Protein AF-A0AA40KW54-F1 (afdb_monomer_lite)

Structure (mmCIF, N/CA/C/O backbone):
data_AF-A0AA40KW54-F1
#
_entry.id   AF-A0AA40KW54-F1
#
loop_
_atom_site.group_PDB
_atom_site.id
_atom_site.type_symbol
_atom_site.label_atom_id
_atom_site.label_alt_id
_atom_site.label_comp_id
_atom_site.label_asym_id
_atom_site.label_entity_id
_atom_site.label_seq_id
_atom_site.pdbx_PDB_ins_code
_atom_site.Cartn_x
_atom_site.Cartn_y
_atom_site.Cartn_z
_atom_site.occupancy
_atom_site.B_iso_or_equiv
_atom_site.auth_seq_id
_atom_site.auth_comp_id
_atom_site.auth_asym_id
_atom_site.auth_atom_id
_atom_site.pdbx_PDB_model_num
ATOM 1 N N . MET A 1 1 ? 32.724 -36.827 -9.701 1.00 40.84 1 MET A N 1
ATOM 2 C CA . MET A 1 1 ? 31.803 -36.343 -8.645 1.00 40.84 1 MET A CA 1
ATOM 3 C C . MET A 1 1 ? 31.875 -34.829 -8.394 1.00 40.84 1 MET A C 1
ATOM 5 O O . MET A 1 1 ? 31.150 -34.336 -7.547 1.00 40.84 1 MET A O 1
ATOM 9 N N . SER A 1 2 ? 32.703 -34.074 -9.127 1.00 40.03 2 SER A N 1
ATOM 10 C CA . SER A 1 2 ? 32.690 -32.597 -9.159 1.00 40.03 2 SER A CA 1
ATOM 11 C C . SER A 1 2 ? 32.264 -32.029 -10.522 1.00 40.03 2 SER A C 1
ATOM 13 O O . SER A 1 2 ? 32.001 -30.840 -10.626 1.00 40.03 2 SER A O 1
ATOM 15 N N . SER A 1 3 ? 32.152 -32.872 -11.555 1.00 38.59 3 SER A N 1
ATOM 16 C CA . SER A 1 3 ? 31.699 -32.498 -12.902 1.00 38.59 3 SER A CA 1
ATOM 17 C C . SER A 1 3 ? 30.178 -32.617 -13.092 1.00 38.59 3 SER A C 1
ATOM 19 O O . SER A 1 3 ? 29.585 -31.756 -13.724 1.00 38.59 3 SER A O 1
ATOM 21 N N . GLU A 1 4 ? 29.516 -33.603 -12.477 1.00 38.12 4 GLU A N 1
ATOM 22 C CA . GLU A 1 4 ? 28.050 -33.791 -12.585 1.00 38.12 4 GLU A CA 1
ATOM 23 C C . GLU A 1 4 ? 27.232 -32.804 -11.729 1.00 38.12 4 GLU A C 1
ATOM 25 O O . GLU A 1 4 ? 26.048 -32.586 -11.981 1.00 38.12 4 GLU A O 1
ATOM 30 N N . LEU A 1 5 ? 27.853 -32.162 -10.729 1.00 38.31 5 LEU A N 1
ATOM 31 C CA . LEU A 1 5 ? 27.197 -31.108 -9.943 1.00 38.31 5 LEU A CA 1
ATOM 32 C C . LEU A 1 5 ? 27.115 -29.774 -10.714 1.00 38.31 5 LEU A C 1
ATOM 34 O O . LEU A 1 5 ? 26.270 -28.942 -10.395 1.00 38.31 5 LEU A O 1
ATOM 38 N N . SER A 1 6 ? 27.967 -29.581 -11.732 1.00 37.41 6 SER A N 1
ATOM 39 C CA . SER A 1 6 ? 27.985 -28.369 -12.563 1.00 37.41 6 SER A CA 1
ATOM 40 C C . SER A 1 6 ? 26.971 -28.416 -13.712 1.00 37.41 6 SER A C 1
ATOM 42 O O . SER A 1 6 ? 26.498 -27.365 -14.131 1.00 37.41 6 SER A O 1
ATOM 44 N N . GLU A 1 7 ? 26.597 -29.601 -14.209 1.00 37.06 7 GLU A N 1
ATOM 45 C CA . GLU A 1 7 ? 25.602 -29.730 -15.291 1.00 37.06 7 GLU A CA 1
ATOM 46 C C . GLU A 1 7 ? 24.161 -29.580 -14.788 1.00 37.06 7 GLU A C 1
ATOM 48 O O . GLU A 1 7 ? 23.333 -28.964 -15.457 1.00 37.06 7 GLU A O 1
ATOM 53 N N . ASN A 1 8 ? 23.854 -30.045 -13.574 1.00 34.00 8 ASN A N 1
ATOM 54 C CA . ASN A 1 8 ? 22.513 -29.871 -13.002 1.00 34.00 8 ASN A CA 1
ATOM 55 C C . ASN A 1 8 ? 22.221 -28.423 -12.567 1.00 34.00 8 ASN A C 1
ATOM 57 O O . ASN A 1 8 ? 21.057 -28.034 -12.526 1.00 34.00 8 ASN A O 1
ATOM 61 N N . PHE A 1 9 ? 23.254 -27.609 -12.317 1.00 37.31 9 PHE A N 1
ATOM 62 C CA . PHE A 1 9 ? 23.105 -26.164 -12.092 1.00 37.31 9 PHE A CA 1
ATOM 63 C C . PHE A 1 9 ? 22.903 -25.366 -13.394 1.00 37.31 9 PHE A C 1
ATOM 65 O O . PHE A 1 9 ? 22.398 -24.251 -13.343 1.00 37.31 9 PHE A O 1
ATOM 72 N N . LEU A 1 10 ? 23.240 -25.936 -14.559 1.00 40.72 10 LEU A N 1
ATOM 73 C CA . LEU A 1 10 ? 23.030 -25.320 -15.880 1.00 40.72 10 LEU A CA 1
ATOM 74 C C . LEU A 1 10 ? 21.680 -25.673 -16.517 1.00 40.72 10 LEU A C 1
ATOM 76 O O . LEU A 1 10 ? 21.300 -25.074 -17.520 1.00 40.72 10 LEU A O 1
ATOM 80 N N . LYS A 1 11 ? 20.919 -26.611 -15.937 1.00 36.53 11 LYS A N 1
ATOM 81 C CA . LYS A 1 11 ? 19.561 -26.936 -16.408 1.00 36.53 11 LYS A CA 1
ATOM 82 C C . LYS A 1 11 ? 18.554 -25.808 -16.135 1.00 36.53 11 LYS A C 1
ATOM 84 O O . LYS A 1 11 ? 17.508 -25.746 -16.774 1.00 36.53 11 LYS A O 1
ATOM 89 N N . HIS A 1 12 ? 18.921 -24.895 -15.240 1.00 38.44 12 HIS A N 1
ATOM 90 C CA . HIS A 1 12 ? 18.329 -23.575 -15.075 1.00 38.44 12 HIS A CA 1
ATOM 91 C C . HIS A 1 12 ? 19.421 -22.530 -15.336 1.00 38.44 12 HIS A C 1
ATOM 93 O O . HIS A 1 12 ? 19.896 -21.865 -14.418 1.00 38.44 12 HIS A O 1
ATOM 99 N N . GLY A 1 13 ? 19.890 -22.451 -16.587 1.00 38.22 13 GLY A N 1
ATOM 100 C CA . GLY A 1 13 ? 20.732 -21.343 -17.043 1.00 38.22 13 GLY A CA 1
ATOM 101 C C . GLY A 1 13 ? 20.051 -19.984 -16.809 1.00 38.22 13 GLY A C 1
ATOM 102 O O . GLY A 1 13 ? 18.860 -19.951 -16.480 1.00 38.22 13 GLY A O 1
ATOM 103 N N . PRO A 1 14 ? 20.776 -18.857 -16.959 1.00 49.78 14 PRO A N 1
ATOM 104 C CA . PRO A 1 14 ? 20.139 -17.544 -16.932 1.00 49.78 14 PRO A CA 1
ATOM 105 C C . PRO A 1 14 ? 18.971 -17.569 -17.921 1.00 49.78 14 PRO A C 1
ATOM 107 O O . PRO A 1 14 ? 19.128 -18.089 -19.028 1.00 49.78 14 PRO A O 1
ATOM 110 N N . LEU A 1 15 ? 17.802 -17.096 -17.483 1.00 52.66 15 LEU A N 1
ATOM 111 C CA . LEU A 1 15 ? 16.614 -16.970 -18.328 1.00 52.66 15 LEU A CA 1
ATOM 112 C C . LEU A 1 15 ? 17.057 -16.394 -19.686 1.00 52.66 15 LEU A C 1
ATOM 114 O O . LEU A 1 15 ? 17.784 -15.395 -19.675 1.00 52.66 15 LEU A O 1
ATOM 118 N N . PRO A 1 16 ? 16.744 -17.046 -20.823 1.00 57.47 16 PRO A N 1
ATOM 119 C CA . PRO A 1 16 ? 17.107 -16.504 -22.124 1.00 57.47 16 PRO A CA 1
ATOM 120 C C . PRO A 1 16 ? 16.479 -15.115 -22.225 1.00 57.47 16 PRO A C 1
ATOM 122 O O . PRO A 1 16 ? 15.262 -15.001 -22.166 1.00 57.47 16 PRO A O 1
ATOM 125 N N . ILE A 1 17 ? 17.318 -14.081 -22.286 1.00 60.84 17 ILE A N 1
ATOM 126 C CA . ILE A 1 17 ? 16.867 -12.704 -22.469 1.00 60.84 17 ILE A CA 1
ATOM 127 C C . ILE A 1 17 ? 16.459 -12.600 -23.934 1.00 60.84 17 ILE A C 1
ATOM 129 O O . ILE A 1 17 ? 17.328 -12.669 -24.812 1.00 60.84 17 ILE A O 1
ATOM 133 N N . TYR A 1 18 ? 15.159 -12.505 -24.193 1.00 71.75 18 TYR A N 1
ATOM 134 C CA . TYR A 1 18 ? 14.644 -12.309 -25.541 1.00 71.75 18 TYR A CA 1
ATOM 135 C C . TYR A 1 18 ? 14.846 -10.853 -25.963 1.00 71.75 18 TYR A C 1
ATOM 137 O O . TYR A 1 18 ? 14.931 -9.958 -25.126 1.00 71.75 18 TYR A O 1
ATOM 145 N N . GLU A 1 19 ? 14.965 -10.613 -27.270 1.00 73.62 19 GLU A N 1
ATOM 146 C CA . GLU A 1 19 ? 15.125 -9.251 -27.806 1.00 73.62 19 GLU A CA 1
ATOM 147 C C . GLU A 1 19 ? 13.901 -8.368 -27.533 1.00 73.62 19 GLU A C 1
ATOM 149 O O . GLU A 1 19 ? 14.039 -7.148 -27.519 1.00 73.62 19 GLU A O 1
ATOM 154 N N . ASP A 1 20 ? 12.751 -8.985 -27.259 1.00 74.88 20 ASP A N 1
ATOM 155 C CA . ASP A 1 20 ? 11.500 -8.309 -26.922 1.00 74.88 20 ASP A CA 1
ATOM 156 C C . ASP A 1 20 ? 11.401 -7.968 -25.418 1.00 74.88 20 ASP A C 1
ATOM 158 O O . ASP A 1 20 ? 10.642 -7.079 -25.043 1.00 74.88 20 ASP A O 1
ATOM 162 N N . ASP A 1 21 ? 12.210 -8.601 -24.554 1.00 81.00 21 ASP A N 1
ATOM 163 C CA . ASP A 1 21 ? 12.159 -8.381 -23.104 1.00 81.00 21 ASP A CA 1
ATOM 164 C C . ASP A 1 21 ? 12.776 -7.027 -22.744 1.00 81.00 21 ASP A C 1
ATOM 166 O O . ASP A 1 21 ? 13.940 -6.775 -23.068 1.00 81.00 21 ASP A O 1
ATOM 170 N N . CYS A 1 22 ? 12.114 -6.223 -21.899 1.00 84.56 22 CYS A N 1
ATOM 171 C CA . CYS A 1 22 ? 12.658 -4.934 -21.429 1.00 84.56 22 CYS A CA 1
ATOM 172 C C . CYS A 1 22 ? 14.078 -5.037 -20.809 1.00 84.56 22 CYS A C 1
ATOM 174 O O . CYS A 1 22 ? 14.869 -4.088 -20.813 1.00 84.56 22 CYS A O 1
ATOM 176 N N . SER A 1 23 ? 14.448 -6.214 -20.293 1.00 84.12 23 SER A N 1
ATOM 177 C CA . SER A 1 23 ? 15.783 -6.481 -19.743 1.00 84.12 23 SER A CA 1
ATOM 178 C C . SER A 1 23 ? 16.914 -6.484 -20.790 1.00 84.12 23 SER A C 1
ATOM 180 O O . SER A 1 23 ? 18.076 -6.266 -20.423 1.00 84.12 23 SER A O 1
ATOM 182 N N . TYR A 1 24 ? 16.596 -6.627 -22.083 1.00 86.00 24 TYR A N 1
ATOM 183 C CA . TYR A 1 24 ? 17.548 -6.567 -23.198 1.00 86.00 24 TYR A CA 1
ATOM 184 C C . TYR A 1 24 ? 18.155 -5.169 -23.406 1.00 86.00 24 TYR A C 1
ATOM 186 O O . TYR A 1 24 ? 19.214 -5.046 -24.025 1.00 86.00 24 TYR A O 1
ATOM 194 N N . VAL A 1 25 ? 17.588 -4.117 -22.798 1.00 86.44 25 VAL A N 1
ATOM 195 C CA . VAL A 1 25 ? 18.108 -2.734 -22.844 1.00 86.44 25 VAL A CA 1
ATOM 196 C C . VAL A 1 25 ? 19.611 -2.631 -22.546 1.00 86.44 25 VAL A C 1
ATOM 198 O O . VAL A 1 25 ? 20.316 -1.769 -23.074 1.00 86.44 25 VAL A O 1
ATOM 201 N N . TRP A 1 26 ? 20.144 -3.525 -21.711 1.00 86.00 26 TRP A N 1
ATOM 202 C CA . TRP A 1 26 ? 21.556 -3.525 -21.338 1.00 86.00 26 TRP A CA 1
ATOM 203 C C . TRP A 1 26 ? 22.493 -3.966 -22.468 1.00 86.00 26 TRP A C 1
ATOM 205 O O . TRP A 1 26 ? 23.648 -3.530 -22.477 1.00 86.00 26 TRP A O 1
ATOM 215 N N . ASN A 1 27 ? 21.993 -4.741 -23.434 1.00 87.25 27 ASN A N 1
ATOM 216 C CA . ASN A 1 27 ? 22.725 -5.184 -24.624 1.00 87.25 27 ASN A CA 1
ATOM 217 C C . ASN A 1 27 ? 22.758 -4.116 -25.732 1.00 87.25 27 ASN A C 1
ATOM 219 O O . ASN A 1 27 ? 23.620 -4.164 -26.608 1.00 87.25 27 ASN A O 1
ATOM 223 N N . ILE A 1 28 ? 21.866 -3.123 -25.667 1.00 87.56 28 ILE A N 1
ATOM 224 C CA . ILE A 1 28 ? 21.801 -1.997 -26.604 1.00 87.56 28 ILE A CA 1
ATOM 225 C C . ILE A 1 28 ? 22.889 -0.954 -26.265 1.00 87.56 28 ILE A C 1
ATOM 227 O O . ILE A 1 28 ? 23.148 -0.687 -25.079 1.00 87.56 28 ILE A O 1
ATOM 231 N N . PRO A 1 29 ? 23.542 -0.333 -27.271 1.00 88.69 29 PRO A N 1
ATOM 232 C CA . PRO A 1 29 ? 24.487 0.766 -27.060 1.00 88.69 29 PRO A CA 1
ATOM 233 C C . PRO A 1 29 ? 23.857 1.935 -26.289 1.00 88.69 29 PRO A C 1
ATOM 235 O O . PRO A 1 29 ? 22.697 2.281 -26.480 1.00 88.69 29 PRO A O 1
ATOM 238 N N . THR A 1 30 ? 24.646 2.588 -25.429 1.00 85.44 30 THR A N 1
ATOM 239 C CA . THR A 1 30 ? 24.164 3.568 -24.431 1.00 85.44 30 THR A CA 1
ATOM 240 C C . THR A 1 30 ? 23.312 4.707 -24.991 1.00 85.44 30 THR A C 1
ATOM 242 O O . THR A 1 30 ? 22.423 5.182 -24.287 1.00 85.44 30 THR A O 1
ATOM 245 N N . LYS A 1 31 ? 23.576 5.132 -26.231 1.00 85.62 31 LYS A N 1
ATOM 246 C CA . LYS A 1 31 ? 22.883 6.238 -26.908 1.00 85.62 31 LYS A CA 1
ATOM 247 C C . LYS A 1 31 ? 21.466 5.877 -27.349 1.00 85.62 31 LYS A C 1
ATOM 249 O O . LYS A 1 31 ? 20.583 6.724 -27.283 1.00 85.62 31 LYS A O 1
ATOM 254 N N . ASP A 1 32 ? 21.250 4.617 -27.712 1.00 90.00 32 ASP A N 1
ATOM 255 C CA . ASP A 1 32 ? 20.004 4.164 -28.337 1.00 90.00 32 ASP A CA 1
ATOM 256 C C . ASP A 1 32 ? 19.046 3.547 -27.302 1.00 90.00 32 ASP A C 1
ATOM 258 O O . ASP A 1 32 ? 17.889 3.259 -27.593 1.00 90.00 32 ASP A O 1
ATOM 262 N N . ARG A 1 33 ? 19.492 3.397 -26.044 1.00 89.62 33 ARG A N 1
ATOM 263 C CA . ARG A 1 33 ? 18.700 2.798 -24.955 1.00 89.62 33 ARG A CA 1
ATOM 264 C C . ARG A 1 33 ? 17.391 3.528 -24.668 1.00 89.62 33 ARG A C 1
ATOM 266 O O . ARG A 1 33 ? 16.401 2.872 -24.382 1.00 89.62 33 ARG A O 1
ATOM 273 N N . CYS A 1 34 ? 17.368 4.860 -24.719 1.00 90.38 34 CYS A N 1
ATOM 274 C CA . CYS A 1 34 ? 16.132 5.609 -24.464 1.00 90.38 34 CYS A CA 1
ATOM 275 C C . CYS A 1 34 ? 15.096 5.401 -25.580 1.00 90.38 34 CYS A C 1
ATOM 277 O O . CYS A 1 34 ? 13.915 5.213 -25.300 1.00 90.38 34 CYS A O 1
ATOM 279 N N . GLU A 1 35 ? 15.537 5.412 -26.840 1.00 91.06 35 GLU A N 1
ATOM 280 C CA . GLU A 1 35 ? 14.660 5.156 -27.987 1.00 91.06 35 GLU A CA 1
ATOM 281 C C . GLU A 1 35 ? 14.139 3.716 -27.968 1.00 91.06 35 GLU A C 1
ATOM 283 O O . GLU A 1 35 ? 12.954 3.477 -28.198 1.00 91.06 35 GLU A O 1
ATOM 288 N N . TRP A 1 36 ? 14.997 2.770 -27.587 1.00 90.12 36 TRP A N 1
ATOM 289 C CA . TRP A 1 36 ? 14.625 1.371 -27.418 1.00 90.12 36 TRP A CA 1
ATOM 290 C C . TRP A 1 36 ? 13.579 1.166 -26.306 1.00 90.12 36 TRP A C 1
ATOM 292 O O . TRP A 1 36 ? 12.552 0.537 -26.541 1.00 90.12 36 TRP A O 1
ATOM 302 N N . VAL A 1 37 ? 13.764 1.774 -25.124 1.00 89.75 37 VAL A N 1
ATOM 303 C CA . VAL A 1 37 ? 12.794 1.686 -24.008 1.00 89.75 37 VAL A CA 1
ATOM 304 C C . VAL A 1 37 ? 11.423 2.247 -24.391 1.00 89.75 37 VAL A C 1
ATOM 306 O O . VAL A 1 37 ? 10.414 1.724 -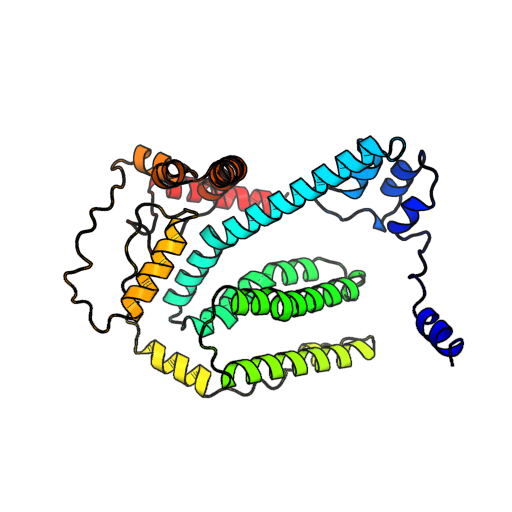23.943 1.00 89.75 37 VAL A O 1
ATOM 309 N N . ARG A 1 38 ? 11.369 3.290 -25.227 1.00 88.62 38 ARG A N 1
ATOM 310 C CA . ARG A 1 38 ? 10.101 3.873 -25.700 1.00 88.62 38 ARG A CA 1
ATOM 311 C C . ARG A 1 38 ? 9.422 3.093 -26.818 1.00 88.62 38 ARG A C 1
ATOM 313 O O . ARG A 1 38 ? 8.237 3.296 -27.054 1.00 88.62 38 ARG A O 1
ATOM 320 N N . SER A 1 39 ? 10.181 2.301 -27.567 1.00 88.38 39 SER A N 1
ATOM 321 C CA . SER A 1 39 ? 9.659 1.530 -28.700 1.00 88.38 39 SER A CA 1
ATOM 322 C C . SER A 1 39 ? 9.265 0.106 -28.318 1.00 88.38 39 SER A C 1
ATOM 324 O O . SER A 1 39 ? 8.507 -0.517 -29.055 1.00 88.38 39 SER A O 1
ATOM 326 N N . THR A 1 40 ? 9.746 -0.389 -27.177 1.00 87.75 40 THR A N 1
ATOM 327 C CA . THR A 1 40 ? 9.475 -1.743 -26.687 1.00 87.75 40 THR A CA 1
ATOM 328 C C . THR A 1 40 ? 8.248 -1.741 -25.778 1.00 87.75 40 THR A C 1
ATOM 330 O O . THR A 1 40 ? 8.255 -1.079 -24.741 1.00 87.75 40 THR A O 1
ATOM 333 N N . GLU A 1 41 ? 7.212 -2.495 -26.152 1.00 82.56 41 GLU A N 1
ATOM 334 C CA . GLU A 1 41 ? 5.939 -2.583 -25.416 1.00 82.56 41 GLU A CA 1
ATOM 335 C C . GLU A 1 41 ? 6.129 -3.128 -23.991 1.00 82.56 41 GLU A C 1
ATOM 337 O O . GLU A 1 41 ? 5.610 -2.550 -23.045 1.00 82.56 41 GLU A O 1
ATOM 342 N N . ASP A 1 42 ? 6.995 -4.128 -23.812 1.00 80.44 42 ASP A N 1
ATOM 343 C CA . ASP A 1 42 ? 7.344 -4.723 -22.510 1.00 80.44 42 ASP A CA 1
ATOM 344 C C . ASP A 1 42 ? 7.936 -3.731 -21.488 1.00 80.44 42 ASP A C 1
ATOM 346 O O . ASP A 1 42 ? 7.969 -3.999 -20.285 1.00 80.44 42 ASP A O 1
ATOM 350 N N . CYS A 1 43 ? 8.470 -2.593 -21.945 1.00 82.44 43 CYS A N 1
ATOM 351 C CA . CYS A 1 43 ? 8.986 -1.550 -21.059 1.00 82.44 43 CYS A CA 1
ATOM 352 C C . CYS A 1 43 ? 7.911 -0.556 -20.597 1.00 82.44 43 CYS A C 1
ATOM 354 O O . CYS A 1 43 ? 8.176 0.219 -19.661 1.00 82.44 43 CYS A O 1
ATOM 356 N N . ASP A 1 44 ? 6.738 -0.561 -21.235 1.00 81.94 44 ASP A N 1
ATOM 357 C CA . ASP A 1 44 ? 5.583 0.211 -20.808 1.00 81.94 44 ASP A CA 1
ATOM 358 C C . ASP A 1 44 ? 4.826 -0.565 -19.727 1.00 81.94 44 ASP A C 1
ATOM 360 O O . ASP A 1 44 ? 4.403 -1.700 -19.900 1.00 81.94 44 ASP A O 1
ATOM 364 N N . THR A 1 45 ? 4.675 0.062 -18.566 1.00 73.38 45 THR A N 1
ATOM 365 C CA . THR A 1 45 ? 4.013 -0.556 -17.407 1.00 73.38 45 THR A CA 1
ATOM 366 C C . THR A 1 45 ? 2.589 -0.041 -17.217 1.00 73.38 45 THR A C 1
ATOM 368 O O . THR A 1 45 ? 1.965 -0.360 -16.207 1.00 73.38 45 THR A O 1
ATOM 371 N N . GLY A 1 46 ? 2.093 0.830 -18.113 1.00 71.88 46 GLY A N 1
ATOM 372 C CA . GLY A 1 46 ? 0.776 1.468 -17.987 1.00 71.88 46 GLY A CA 1
ATOM 373 C C . GLY A 1 46 ? 0.603 2.274 -16.691 1.00 71.88 46 GLY A C 1
ATOM 374 O O . GLY A 1 46 ? -0.512 2.608 -16.288 1.00 71.88 46 GLY A O 1
ATOM 375 N N . SER A 1 47 ? 1.704 2.556 -15.993 1.00 75.75 47 SER A N 1
ATOM 376 C CA . SER A 1 47 ? 1.703 3.189 -14.684 1.00 75.75 47 SER A CA 1
ATOM 377 C C . SER A 1 47 ? 1.793 4.708 -14.824 1.00 75.75 47 SER A C 1
ATOM 379 O O . SER A 1 47 ? 2.368 5.242 -15.767 1.00 75.75 47 SER A O 1
ATOM 381 N N . VAL A 1 48 ? 1.250 5.440 -13.845 1.00 78.62 48 VAL A N 1
ATOM 382 C CA . VAL A 1 48 ? 1.272 6.919 -13.842 1.00 78.62 48 VAL A CA 1
ATOM 383 C C . VAL A 1 48 ? 2.705 7.478 -13.918 1.00 78.62 48 VAL A C 1
ATOM 385 O O . VAL A 1 48 ? 2.912 8.612 -14.347 1.00 78.62 48 VAL A O 1
ATOM 388 N N . LEU A 1 49 ? 3.699 6.697 -13.482 1.00 81.88 49 LEU A N 1
ATOM 389 C CA . LEU A 1 49 ? 5.113 7.056 -13.489 1.00 81.88 49 LEU A CA 1
ATOM 390 C C . LEU A 1 49 ? 5.946 5.916 -14.091 1.00 81.88 49 LEU A C 1
ATOM 392 O O . LEU A 1 49 ? 6.404 5.037 -13.359 1.00 81.88 49 LEU A O 1
ATOM 396 N N . SER A 1 50 ? 6.217 5.984 -15.396 1.00 87.38 50 SER A N 1
ATOM 397 C CA . SER A 1 50 ? 7.115 5.052 -16.092 1.00 87.38 50 SER A CA 1
ATOM 398 C C . SER A 1 50 ? 8.560 5.212 -15.605 1.00 87.38 50 SER A C 1
ATOM 400 O O . SER A 1 50 ? 9.345 6.016 -16.117 1.00 87.38 50 SER A O 1
ATOM 402 N N . TYR A 1 51 ? 8.925 4.454 -14.567 1.00 88.00 51 TYR A N 1
ATOM 403 C CA . TYR A 1 51 ? 10.249 4.514 -13.937 1.00 88.00 51 TYR A CA 1
ATOM 404 C C . TYR A 1 51 ? 11.374 4.123 -14.906 1.00 88.00 51 TYR A C 1
ATOM 406 O O . TYR A 1 51 ? 12.482 4.650 -14.792 1.00 88.00 51 TYR A O 1
ATOM 414 N N . THR A 1 52 ? 11.087 3.239 -15.866 1.00 87.44 52 THR A N 1
ATOM 415 C CA . THR A 1 52 ? 11.991 2.816 -16.945 1.00 87.44 52 THR A CA 1
ATOM 416 C C . THR A 1 52 ? 12.385 4.009 -17.814 1.00 87.44 52 THR A C 1
ATOM 418 O O . THR A 1 52 ? 13.570 4.332 -17.916 1.00 87.44 52 THR A O 1
ATOM 421 N N . GLU A 1 53 ? 11.411 4.746 -18.348 1.00 88.56 53 GLU A N 1
ATOM 422 C CA . GLU A 1 53 ? 11.661 5.967 -19.118 1.00 88.56 53 GLU A CA 1
ATOM 423 C C . GLU A 1 53 ? 12.383 7.037 -18.298 1.00 88.56 53 GLU A C 1
ATOM 425 O O . GLU A 1 53 ? 13.352 7.635 -18.767 1.00 88.56 53 GLU A O 1
ATOM 430 N N . ILE A 1 54 ? 11.969 7.278 -17.052 1.00 89.38 54 ILE A N 1
ATOM 431 C CA . ILE A 1 54 ? 12.627 8.286 -16.210 1.00 89.38 54 ILE A CA 1
ATOM 432 C C . ILE A 1 54 ? 14.109 7.930 -16.016 1.00 89.38 54 ILE A C 1
ATOM 434 O O . ILE A 1 54 ? 14.983 8.789 -16.165 1.00 89.38 54 ILE A O 1
ATOM 438 N N . LEU A 1 55 ? 14.417 6.663 -15.737 1.00 90.31 55 LEU A N 1
ATOM 439 C CA . LEU A 1 55 ? 15.780 6.212 -15.482 1.00 90.31 55 LEU A CA 1
ATOM 440 C C . LEU A 1 55 ? 16.652 6.244 -16.749 1.00 90.31 55 LEU A C 1
ATOM 442 O O . LEU A 1 55 ? 17.754 6.795 -16.720 1.00 90.31 55 LEU A O 1
ATOM 446 N N . PHE A 1 56 ? 16.165 5.700 -17.867 1.00 88.88 56 PHE A N 1
ATOM 447 C CA . PHE A 1 56 ? 16.957 5.561 -19.094 1.00 88.88 56 PHE A CA 1
ATOM 448 C C . PHE A 1 56 ? 16.943 6.804 -19.995 1.00 88.88 56 PHE A C 1
ATOM 450 O O . PHE A 1 56 ? 17.946 7.052 -20.664 1.00 88.88 56 PHE A O 1
ATOM 457 N N . CYS A 1 57 ? 15.879 7.614 -19.990 1.00 88.38 57 CYS A N 1
ATOM 458 C CA . CYS A 1 57 ? 15.771 8.815 -20.829 1.00 88.38 57 CYS A CA 1
ATOM 459 C C . CYS A 1 57 ? 16.121 10.124 -20.111 1.00 88.38 57 CYS A C 1
ATOM 461 O O . CYS A 1 57 ? 16.646 11.029 -20.754 1.00 88.38 57 CYS A O 1
ATOM 463 N N . THR A 1 58 ? 15.843 10.259 -18.806 1.00 89.12 58 THR A N 1
ATOM 464 C CA . THR A 1 58 ? 16.100 11.525 -18.082 1.00 89.12 58 THR A CA 1
ATOM 465 C C . THR A 1 58 ? 17.476 11.535 -17.424 1.00 89.12 58 THR A C 1
ATOM 467 O O . THR A 1 58 ? 18.231 12.490 -17.587 1.00 89.12 58 THR A O 1
ATOM 470 N N . PHE A 1 59 ? 17.823 10.477 -16.683 1.00 88.44 59 PHE A N 1
ATOM 471 C CA . PHE A 1 59 ? 19.154 10.354 -16.074 1.00 88.44 59 PHE A CA 1
ATOM 472 C C . PHE A 1 59 ? 20.196 9.843 -17.075 1.00 88.44 59 PHE A C 1
ATOM 474 O O . PHE A 1 59 ? 21.354 10.263 -17.029 1.00 88.44 59 PHE A O 1
ATOM 481 N N . GLY A 1 60 ? 19.775 8.983 -18.007 1.00 85.81 60 GLY A N 1
ATOM 482 C CA . GLY A 1 60 ? 20.644 8.418 -19.032 1.00 85.81 60 GLY A CA 1
ATOM 483 C C . GLY A 1 60 ? 21.658 7.423 -18.465 1.00 85.81 60 GLY A C 1
ATOM 484 O O . GLY A 1 60 ? 21.943 7.379 -17.270 1.00 85.81 60 GLY A O 1
ATOM 485 N N . THR A 1 61 ? 22.233 6.602 -19.344 1.00 88.56 61 THR A N 1
ATOM 486 C CA . THR A 1 61 ? 23.275 5.625 -18.961 1.00 88.56 61 THR A CA 1
ATOM 487 C C . THR A 1 61 ? 24.677 6.029 -19.407 1.00 88.56 61 THR A C 1
ATOM 489 O O . THR A 1 61 ? 25.627 5.283 -19.186 1.00 88.56 61 THR A O 1
ATOM 492 N N . GLU A 1 62 ? 24.827 7.209 -20.017 1.00 85.12 62 GLU A N 1
ATOM 493 C CA . GLU A 1 62 ? 26.122 7.708 -20.492 1.00 85.12 62 GLU A CA 1
ATOM 494 C C . GLU A 1 62 ? 27.097 7.955 -19.337 1.00 85.12 62 GLU A C 1
ATOM 496 O O . GLU A 1 62 ? 28.273 7.608 -19.423 1.00 85.12 62 GLU A O 1
ATOM 501 N N . ASN A 1 63 ? 26.595 8.515 -18.233 1.00 87.62 63 ASN A N 1
ATOM 502 C CA . ASN A 1 63 ? 27.367 8.770 -17.026 1.00 87.62 63 ASN A CA 1
ATOM 503 C C . ASN A 1 63 ? 26.889 7.855 -15.897 1.00 87.62 63 ASN A C 1
ATOM 505 O O . ASN A 1 63 ? 25.812 8.067 -15.336 1.00 87.62 63 ASN A O 1
ATOM 509 N N . THR A 1 64 ? 27.727 6.898 -15.485 1.00 87.94 64 THR A N 1
ATOM 510 C CA . THR A 1 64 ? 27.412 5.956 -14.394 1.00 87.94 64 THR A CA 1
ATOM 511 C C . THR A 1 64 ? 26.986 6.663 -13.105 1.00 87.94 64 THR A C 1
ATOM 513 O O . THR A 1 64 ? 26.100 6.184 -12.399 1.00 87.94 64 THR A O 1
ATOM 516 N N . PHE A 1 65 ? 27.573 7.826 -12.802 1.00 91.19 65 PHE A N 1
ATOM 517 C CA . PHE A 1 65 ? 27.213 8.608 -11.617 1.00 91.19 65 PHE A CA 1
ATOM 518 C C . PHE A 1 65 ? 25.774 9.138 -11.682 1.00 91.19 65 PHE A C 1
ATOM 520 O O . PHE A 1 65 ? 25.036 9.011 -10.710 1.00 91.19 65 PHE A O 1
ATOM 527 N N . VAL A 1 66 ? 25.353 9.680 -12.829 1.00 90.62 66 VAL A N 1
ATOM 528 C CA . VAL A 1 66 ? 24.000 10.233 -13.010 1.00 90.62 66 VAL A CA 1
ATOM 529 C C . VAL A 1 66 ? 22.959 9.117 -12.951 1.00 90.62 66 VAL A C 1
ATOM 531 O O . VAL A 1 66 ? 21.966 9.252 -12.239 1.00 90.62 66 VAL A O 1
ATOM 534 N N . PHE A 1 67 ? 23.241 7.980 -13.594 1.00 89.94 67 PHE A N 1
ATOM 535 C CA . PHE A 1 67 ? 22.400 6.787 -13.507 1.00 89.94 67 PHE A CA 1
ATOM 536 C C . PHE A 1 67 ? 22.247 6.292 -12.060 1.00 89.94 67 PHE A C 1
ATOM 538 O O . PHE A 1 67 ? 21.138 6.037 -11.596 1.00 89.94 67 PHE A O 1
ATOM 545 N N . THR A 1 68 ? 23.355 6.216 -11.313 1.00 91.38 68 THR A N 1
ATOM 546 C CA . THR A 1 68 ? 23.343 5.798 -9.900 1.00 91.38 68 THR A CA 1
ATOM 547 C C . THR A 1 68 ? 22.524 6.758 -9.037 1.00 91.38 68 THR A C 1
ATOM 549 O O . THR A 1 68 ? 21.750 6.314 -8.193 1.00 91.38 68 THR A O 1
ATOM 552 N N . VAL A 1 69 ? 22.645 8.072 -9.255 1.00 93.31 69 VAL A N 1
ATOM 553 C CA . VAL A 1 69 ? 21.827 9.074 -8.553 1.00 93.31 69 VAL A CA 1
ATOM 554 C C . VAL A 1 69 ? 20.343 8.890 -8.878 1.00 93.31 69 VAL A C 1
ATOM 556 O O . VAL A 1 69 ? 19.529 8.884 -7.956 1.00 93.31 69 VAL A O 1
ATOM 559 N N . GLY A 1 70 ? 19.991 8.671 -10.149 1.00 92.00 70 GLY A N 1
ATOM 560 C CA . GLY A 1 70 ? 18.618 8.377 -10.567 1.00 92.00 70 GLY A CA 1
ATOM 561 C C . GLY A 1 70 ? 18.043 7.136 -9.882 1.00 92.00 70 GLY A C 1
ATOM 562 O O . GLY A 1 70 ? 16.946 7.181 -9.326 1.00 92.00 70 GLY A O 1
ATOM 563 N N . LEU A 1 71 ? 18.822 6.054 -9.823 1.00 92.00 71 LEU A N 1
ATOM 564 C CA . LEU A 1 71 ? 18.440 4.819 -9.138 1.00 92.00 71 LEU A CA 1
ATOM 565 C C . LEU A 1 71 ? 18.238 5.040 -7.631 1.00 92.00 71 LEU A C 1
ATOM 567 O O . LEU A 1 71 ? 17.243 4.587 -7.068 1.00 92.00 71 LEU A O 1
ATOM 571 N N . MET A 1 72 ? 19.131 5.785 -6.973 1.00 94.50 72 MET A N 1
ATOM 572 C CA . MET A 1 72 ? 18.986 6.113 -5.550 1.00 94.50 72 MET A CA 1
ATOM 573 C C . MET A 1 72 ? 17.739 6.962 -5.279 1.00 94.50 72 MET A C 1
ATOM 575 O O . MET A 1 72 ? 17.053 6.729 -4.285 1.00 94.50 72 MET A O 1
ATOM 579 N N . ILE A 1 73 ? 17.404 7.904 -6.167 1.00 93.31 73 ILE A N 1
ATOM 580 C CA . ILE A 1 73 ? 16.163 8.688 -6.077 1.00 93.31 73 ILE A CA 1
ATOM 581 C C . ILE A 1 73 ? 14.939 7.768 -6.174 1.00 93.31 73 ILE A C 1
ATOM 583 O O . ILE A 1 73 ? 14.020 7.914 -5.369 1.00 93.31 73 ILE A O 1
ATOM 587 N N . MET A 1 74 ? 14.941 6.791 -7.085 1.00 91.38 74 MET A N 1
ATOM 588 C CA . MET A 1 74 ? 13.843 5.822 -7.213 1.00 91.38 74 MET A CA 1
ATOM 589 C C . MET A 1 74 ? 13.701 4.930 -5.978 1.00 91.38 74 MET A C 1
ATOM 591 O O . MET A 1 74 ? 12.586 4.712 -5.508 1.00 91.38 74 MET A O 1
ATOM 595 N N . ILE A 1 75 ? 14.810 4.476 -5.386 1.00 93.81 75 ILE A N 1
ATOM 596 C CA . ILE A 1 75 ? 14.775 3.721 -4.123 1.00 93.81 75 ILE A CA 1
ATOM 597 C C . ILE A 1 75 ? 14.192 4.579 -2.994 1.00 93.81 75 ILE A C 1
ATOM 599 O O . ILE A 1 75 ? 13.342 4.114 -2.235 1.00 93.81 75 ILE A O 1
ATOM 603 N N . VAL A 1 76 ? 14.615 5.840 -2.876 1.00 92.94 76 VAL A N 1
ATOM 604 C CA . VAL A 1 76 ? 14.078 6.763 -1.863 1.00 92.94 76 VAL A CA 1
ATOM 605 C C . VAL A 1 76 ? 12.584 7.012 -2.086 1.00 92.94 76 VAL A C 1
ATOM 607 O O . VAL A 1 76 ? 11.819 7.023 -1.121 1.00 92.94 76 VAL A O 1
ATOM 610 N N . TRP A 1 77 ? 12.153 7.157 -3.340 1.00 92.44 77 TRP A N 1
ATOM 611 C CA . TRP A 1 77 ? 10.744 7.298 -3.704 1.00 92.44 77 TRP A CA 1
ATOM 612 C C . TRP A 1 77 ? 9.918 6.057 -3.344 1.00 92.44 77 TRP A C 1
ATOM 614 O O . TRP A 1 77 ? 8.850 6.183 -2.746 1.00 92.44 77 TRP A O 1
ATOM 624 N N . LEU A 1 78 ? 10.435 4.856 -3.619 1.00 91.81 78 LEU A N 1
ATOM 625 C CA . LEU A 1 78 ? 9.802 3.591 -3.243 1.00 91.81 78 LEU A CA 1
ATOM 626 C C . LEU A 1 78 ? 9.628 3.479 -1.720 1.00 91.81 78 LEU A C 1
ATOM 628 O O . LEU A 1 78 ? 8.539 3.173 -1.234 1.00 91.81 78 LEU A O 1
ATOM 632 N N . LEU A 1 79 ? 10.683 3.779 -0.955 1.00 93.06 79 LEU A N 1
ATOM 633 C CA . LEU A 1 79 ? 10.632 3.782 0.511 1.00 93.06 79 LEU A CA 1
ATOM 634 C C . LEU A 1 79 ? 9.630 4.812 1.045 1.00 93.06 79 LEU A C 1
ATOM 636 O O . LEU A 1 79 ? 8.922 4.545 2.018 1.00 93.06 79 LEU A O 1
ATOM 640 N N . TYR A 1 80 ? 9.543 5.976 0.400 1.00 92.12 80 TYR A N 1
ATOM 641 C CA . TYR A 1 80 ? 8.551 6.994 0.725 1.00 92.12 80 TYR A CA 1
ATOM 642 C C . TYR A 1 80 ? 7.121 6.491 0.484 1.00 92.12 80 TYR A C 1
ATOM 644 O O . TYR A 1 80 ? 6.286 6.601 1.382 1.00 92.12 80 TYR A O 1
ATOM 652 N N . MET A 1 81 ? 6.846 5.869 -0.666 1.00 91.38 81 MET A N 1
ATOM 653 C CA . MET A 1 81 ? 5.537 5.275 -0.958 1.00 91.38 81 MET A CA 1
ATOM 654 C C . MET A 1 81 ? 5.162 4.196 0.057 1.00 91.38 81 MET A C 1
ATOM 656 O O . MET A 1 81 ? 4.051 4.216 0.586 1.00 91.38 81 MET A O 1
ATOM 660 N N . PHE A 1 82 ? 6.099 3.316 0.414 1.00 91.69 82 PHE A N 1
ATOM 661 C CA . PHE A 1 82 ? 5.874 2.301 1.443 1.00 91.69 82 PHE A CA 1
ATOM 662 C C . PHE A 1 82 ? 5.528 2.924 2.805 1.00 91.69 82 PHE A C 1
ATOM 664 O O . PHE A 1 82 ? 4.596 2.481 3.478 1.00 91.69 82 PHE A O 1
ATOM 671 N N . LEU A 1 83 ? 6.222 3.997 3.200 1.00 90.88 83 LEU A N 1
ATOM 672 C CA . LEU A 1 83 ? 5.930 4.735 4.430 1.00 90.88 83 LEU A CA 1
ATOM 673 C C . LEU A 1 83 ? 4.522 5.342 4.405 1.00 90.88 83 LEU A C 1
ATOM 675 O O . LEU A 1 83 ? 3.777 5.235 5.385 1.00 90.88 83 LEU A O 1
ATOM 679 N N . ILE A 1 84 ? 4.133 5.968 3.295 1.00 90.62 84 ILE A N 1
ATOM 680 C CA . ILE A 1 84 ? 2.795 6.542 3.124 1.00 90.62 84 ILE A CA 1
ATOM 681 C C . ILE A 1 84 ? 1.718 5.453 3.157 1.00 90.62 84 ILE A C 1
ATOM 683 O O . ILE A 1 84 ? 0.725 5.613 3.869 1.00 90.62 84 ILE A O 1
ATOM 687 N N . LEU A 1 85 ? 1.916 4.330 2.467 1.00 90.12 85 LEU A N 1
ATOM 688 C CA . LEU A 1 85 ? 0.981 3.204 2.467 1.00 90.12 85 LEU A CA 1
ATOM 689 C C . LEU A 1 85 ? 0.818 2.610 3.866 1.00 90.12 85 LEU A C 1
ATOM 691 O O . LEU A 1 85 ? -0.303 2.530 4.366 1.00 90.12 85 LEU A O 1
ATOM 695 N N . ALA A 1 86 ? 1.923 2.287 4.544 1.00 87.25 86 ALA A N 1
ATOM 696 C CA . ALA A 1 86 ? 1.900 1.729 5.896 1.00 87.25 86 ALA A CA 1
ATOM 697 C C . ALA A 1 86 ? 1.166 2.654 6.874 1.00 87.25 86 ALA A C 1
ATOM 699 O O . ALA A 1 86 ? 0.342 2.227 7.684 1.00 87.25 86 ALA A O 1
ATOM 700 N N . THR A 1 87 ? 1.426 3.955 6.775 1.00 84.06 87 THR A N 1
ATOM 701 C CA . THR A 1 87 ? 0.803 4.933 7.660 1.00 84.06 87 THR A CA 1
ATOM 702 C C . THR A 1 87 ? -0.663 5.206 7.336 1.00 84.06 87 THR A C 1
ATOM 704 O O . THR A 1 87 ? -1.444 5.471 8.255 1.00 84.06 87 THR A O 1
ATOM 707 N N . THR A 1 88 ? -1.055 5.116 6.068 1.00 87.31 88 THR A N 1
ATOM 708 C CA . THR A 1 88 ? -2.453 5.216 5.634 1.00 87.31 88 THR A CA 1
ATOM 709 C C . THR A 1 88 ? -3.243 3.992 6.086 1.00 87.31 88 THR A C 1
ATOM 711 O O . THR A 1 88 ? -4.312 4.139 6.686 1.00 87.31 88 THR A O 1
ATOM 714 N N . ALA A 1 89 ? -2.680 2.796 5.899 1.00 86.12 89 ALA A N 1
ATOM 715 C CA . ALA A 1 89 ? -3.272 1.544 6.347 1.00 86.12 89 ALA A CA 1
ATOM 716 C C . ALA A 1 89 ? -3.525 1.567 7.863 1.00 86.12 89 ALA A C 1
ATOM 718 O O . ALA A 1 89 ? -4.632 1.320 8.342 1.00 86.12 89 ALA A O 1
ATOM 719 N N . ASP A 1 90 ? -2.517 1.980 8.626 1.00 82.56 90 ASP A N 1
ATOM 720 C CA . ASP A 1 90 ? -2.606 2.047 10.076 1.00 82.56 90 ASP A CA 1
ATOM 721 C C . ASP A 1 90 ? -3.655 3.075 10.561 1.00 82.56 90 ASP A C 1
ATOM 723 O O . ASP A 1 90 ? -4.435 2.788 11.474 1.00 82.56 90 ASP A O 1
ATOM 727 N N . ASN A 1 91 ? -3.714 4.278 9.978 1.00 80.19 91 ASN A N 1
ATOM 728 C CA . ASN A 1 91 ? -4.545 5.370 10.511 1.00 80.19 91 ASN A CA 1
ATOM 729 C C . ASN A 1 91 ? -5.965 5.455 9.936 1.00 80.19 91 ASN A C 1
ATOM 731 O O . ASN A 1 91 ? -6.846 5.964 10.626 1.00 80.19 91 ASN A O 1
ATOM 735 N N . PHE A 1 92 ? -6.200 4.956 8.723 1.00 83.62 92 PHE A N 1
ATOM 736 C CA . PHE A 1 92 ? -7.492 5.082 8.039 1.00 83.62 92 PHE A CA 1
ATOM 737 C C . PHE A 1 92 ? -8.142 3.722 7.793 1.00 83.62 92 PHE A C 1
ATOM 739 O O . PHE A 1 92 ? -9.315 3.533 8.115 1.00 83.62 92 PHE A O 1
ATOM 746 N N . PHE A 1 93 ? -7.381 2.758 7.275 1.00 85.19 93 PHE A N 1
ATOM 747 C CA . PHE A 1 93 ? -7.917 1.458 6.879 1.00 85.19 93 PHE A CA 1
ATOM 748 C C . PHE A 1 93 ? -8.265 0.583 8.093 1.00 85.19 93 PHE A C 1
ATOM 750 O O . PHE A 1 93 ? -9.432 0.241 8.283 1.00 85.19 93 PHE A O 1
ATOM 757 N N . CYS A 1 94 ? -7.307 0.302 8.985 1.00 81.62 94 CYS A N 1
ATOM 758 C CA . CYS A 1 94 ? -7.528 -0.573 10.144 1.00 81.62 94 CYS A CA 1
ATOM 759 C C . CYS A 1 94 ? -8.670 -0.104 11.076 1.00 81.62 94 CYS A C 1
ATOM 761 O O . CYS A 1 94 ? -9.511 -0.932 11.439 1.00 81.62 94 CYS A O 1
ATOM 763 N N . PRO A 1 95 ? -8.777 1.190 11.460 1.00 78.75 95 PRO A N 1
ATOM 764 C CA . PRO A 1 95 ? -9.878 1.660 12.305 1.00 78.75 95 PRO A CA 1
ATOM 765 C C . PRO A 1 95 ? -11.248 1.530 11.633 1.00 78.75 95 PRO A C 1
ATOM 767 O O . PRO A 1 95 ? -12.218 1.167 12.298 1.00 78.75 95 PRO A O 1
ATOM 770 N N . SER A 1 96 ? -11.324 1.770 10.322 1.00 83.19 96 SER A N 1
ATOM 771 C CA . SER A 1 96 ? -12.565 1.623 9.555 1.00 83.19 96 SER A CA 1
ATOM 772 C C . SER A 1 96 ? -13.043 0.170 9.553 1.00 83.19 96 SER A C 1
ATOM 774 O O . SER A 1 96 ? -14.214 -0.093 9.830 1.00 83.19 96 SER A O 1
ATOM 776 N N . LEU A 1 97 ? -12.130 -0.786 9.346 1.00 83.25 97 LEU A N 1
ATOM 777 C CA . LEU A 1 97 ? -12.454 -2.213 9.422 1.00 83.25 97 LEU A CA 1
ATOM 778 C C . LEU A 1 97 ? -12.890 -2.639 10.828 1.00 83.25 97 LEU A C 1
ATOM 780 O O . LEU A 1 97 ? -13.829 -3.421 10.956 1.00 83.25 97 LEU A O 1
ATOM 784 N N . ALA A 1 98 ? -12.273 -2.094 11.881 1.00 77.88 98 ALA A N 1
ATOM 785 C CA . ALA A 1 98 ? -12.676 -2.370 13.260 1.00 77.88 98 ALA A CA 1
A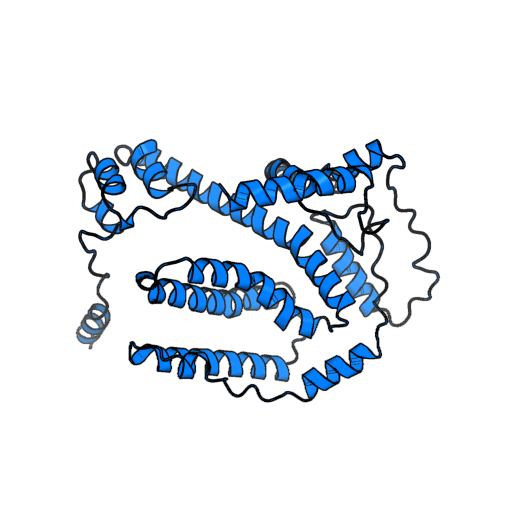TOM 786 C C . ALA A 1 98 ? -14.113 -1.899 13.550 1.00 77.88 98 ALA A C 1
ATOM 788 O O . ALA A 1 98 ? -14.872 -2.596 14.224 1.00 77.88 98 ALA A O 1
ATOM 789 N N . VAL A 1 99 ? -14.526 -0.748 13.004 1.00 79.12 99 VAL A N 1
ATOM 790 C CA . VAL A 1 99 ? -15.918 -0.283 13.116 1.00 79.12 99 VAL A CA 1
ATOM 791 C C . VAL A 1 99 ? -16.873 -1.206 12.368 1.00 79.12 99 VAL A C 1
ATOM 793 O O . VAL A 1 99 ? -17.903 -1.579 12.927 1.00 79.12 99 VAL A O 1
ATOM 796 N N . ILE A 1 100 ? -16.532 -1.608 11.141 1.00 82.75 100 ILE A N 1
ATOM 797 C CA . ILE A 1 100 ? -17.356 -2.532 10.347 1.00 82.75 100 ILE A CA 1
ATOM 798 C C . ILE A 1 100 ? -17.504 -3.874 11.079 1.00 82.75 100 ILE A C 1
ATOM 800 O O . ILE A 1 100 ? -18.619 -4.372 11.225 1.00 82.75 100 ILE A O 1
ATOM 804 N N . ALA A 1 101 ? -16.411 -4.419 11.617 1.00 80.94 101 ALA A N 1
ATOM 805 C CA . ALA A 1 101 ? -16.428 -5.636 12.425 1.00 80.94 101 ALA A CA 1
ATOM 806 C C . ALA A 1 101 ? -17.322 -5.496 13.668 1.00 80.94 101 ALA A C 1
ATOM 808 O O . ALA A 1 101 ? -18.114 -6.393 13.958 1.00 80.94 101 ALA A O 1
ATOM 809 N N . GLY A 1 102 ? -17.255 -4.351 14.357 1.00 74.38 102 GLY A N 1
ATOM 810 C CA . GLY A 1 102 ? -18.110 -4.048 15.505 1.00 74.38 102 GLY A CA 1
ATOM 811 C C . GLY A 1 102 ? -19.597 -3.957 15.147 1.00 74.38 102 GLY A C 1
ATOM 812 O O . GLY A 1 102 ? -20.436 -4.501 15.864 1.00 74.38 102 GLY A O 1
ATOM 813 N N . VAL A 1 103 ? -19.938 -3.333 14.013 1.00 80.31 103 VAL A N 1
ATOM 814 C CA . VAL A 1 103 ? -21.324 -3.258 13.508 1.00 80.31 103 VAL A CA 1
ATOM 815 C C . VAL A 1 103 ? -21.852 -4.645 13.140 1.00 80.31 103 VAL A C 1
ATOM 817 O O . VAL A 1 103 ? -22.996 -4.974 13.453 1.00 80.31 103 VAL A O 1
ATOM 820 N N . LEU A 1 104 ? -21.009 -5.482 12.534 1.00 79.00 104 LEU A N 1
ATOM 821 C CA . LEU A 1 104 ? -21.343 -6.856 12.159 1.00 79.00 104 LEU A CA 1
ATOM 822 C C . LEU A 1 104 ? -21.268 -7.854 13.334 1.00 79.00 104 LEU A C 1
ATOM 824 O O . LEU A 1 104 ? -21.602 -9.028 13.160 1.00 79.00 104 LEU A O 1
ATOM 828 N N . ARG A 1 105 ? -20.861 -7.402 14.531 1.00 77.56 105 ARG A N 1
ATOM 829 C CA . ARG A 1 105 ? -20.639 -8.227 15.734 1.00 77.56 105 ARG A CA 1
ATOM 830 C C . ARG A 1 105 ? -19.690 -9.410 15.493 1.00 77.56 105 ARG A C 1
ATOM 832 O O . ARG A 1 105 ? -19.935 -10.517 15.972 1.00 77.56 105 ARG A O 1
ATOM 839 N N . LEU A 1 106 ? -18.621 -9.190 14.730 1.00 71.44 106 LEU A N 1
ATOM 840 C CA . LEU A 1 106 ? -17.556 -10.179 14.555 1.00 71.44 106 LEU A CA 1
ATOM 841 C C . LEU A 1 106 ? -16.594 -10.148 15.746 1.00 71.44 106 LEU A C 1
ATOM 843 O O . LEU A 1 106 ? -16.350 -9.098 16.335 1.00 71.44 106 LEU A O 1
ATOM 847 N N . SER A 1 107 ? -16.015 -11.304 16.070 1.00 72.50 107 SER A N 1
ATOM 848 C CA . SER A 1 107 ? -14.864 -11.368 16.972 1.00 72.50 107 SER A CA 1
ATOM 849 C C . SER A 1 107 ? -13.604 -10.854 16.271 1.00 72.50 107 SER A C 1
ATOM 851 O O . SER A 1 107 ? -13.490 -10.985 15.051 1.00 72.50 107 SER A O 1
ATOM 853 N N . ASP A 1 108 ? -12.631 -10.336 17.028 1.00 70.19 108 ASP A N 1
ATOM 854 C CA . ASP A 1 108 ? -11.368 -9.807 16.480 1.00 70.19 108 ASP A CA 1
ATOM 855 C C . ASP A 1 108 ? -10.645 -10.825 15.579 1.00 70.19 108 ASP A C 1
ATOM 857 O O . ASP A 1 108 ? -10.135 -10.478 14.514 1.00 70.19 108 ASP A O 1
ATOM 861 N N . ASN A 1 109 ? -10.675 -12.107 15.962 1.00 71.12 109 ASN A N 1
ATOM 862 C CA . ASN A 1 109 ? -10.084 -13.193 15.179 1.00 71.12 109 ASN A CA 1
ATOM 863 C C . ASN A 1 109 ? -10.786 -13.365 13.825 1.00 71.12 109 ASN A C 1
ATOM 865 O O . ASN A 1 109 ? -10.120 -13.479 12.799 1.00 71.12 109 ASN A O 1
ATOM 869 N N . ILE A 1 110 ? -12.126 -13.368 13.809 1.00 74.50 110 ILE A N 1
ATOM 870 C CA . ILE A 1 110 ? -12.904 -13.537 12.573 1.00 74.50 110 ILE A CA 1
ATOM 871 C C . ILE A 1 110 ? -12.773 -12.287 11.700 1.00 74.50 110 ILE A C 1
ATOM 873 O O . ILE A 1 110 ? -12.609 -12.405 10.489 1.00 74.50 110 ILE A O 1
ATOM 877 N N . ALA A 1 111 ? -12.785 -11.094 12.298 1.00 78.75 111 ALA A N 1
ATOM 878 C CA . ALA A 1 111 ? -12.579 -9.833 11.594 1.00 78.75 111 ALA A CA 1
ATOM 879 C C . ALA A 1 111 ? -11.213 -9.784 10.888 1.00 78.75 111 ALA A C 1
ATOM 881 O O . ALA A 1 111 ? -11.136 -9.355 9.736 1.00 78.75 111 ALA A O 1
ATOM 882 N N . GLY A 1 112 ? -10.158 -10.283 11.542 1.00 78.94 112 GLY A N 1
ATOM 883 C CA . GLY A 1 112 ? -8.819 -10.389 10.962 1.00 78.94 112 GLY A CA 1
ATOM 884 C C . GLY A 1 112 ? -8.751 -11.336 9.761 1.00 78.94 112 GLY A C 1
ATOM 885 O O . GLY A 1 112 ? -8.245 -10.961 8.707 1.00 78.94 112 GLY A O 1
ATOM 886 N N . VAL A 1 113 ? -9.303 -12.547 9.878 1.00 76.38 113 VAL A N 1
ATOM 887 C CA . VAL A 1 113 ? -9.232 -13.546 8.789 1.00 76.38 113 VAL A CA 1
ATOM 888 C C . VAL A 1 113 ? -10.224 -13.298 7.647 1.00 76.38 113 VAL A C 1
ATOM 890 O O . VAL A 1 113 ? -10.115 -13.944 6.611 1.00 76.38 113 VAL A O 1
ATOM 893 N N . THR A 1 114 ? -11.187 -12.382 7.808 1.00 83.38 114 THR A N 1
ATOM 894 C CA . THR A 1 114 ? -12.207 -12.085 6.783 1.00 83.38 114 THR A CA 1
ATOM 895 C C . THR A 1 114 ? -12.111 -10.659 6.258 1.00 83.38 114 THR A C 1
ATOM 897 O O . THR A 1 114 ? -11.671 -10.456 5.137 1.00 83.38 114 THR A O 1
ATOM 900 N N . ILE A 1 115 ? -12.506 -9.664 7.053 1.00 86.38 115 ILE A N 1
ATOM 901 C CA . ILE A 1 115 ? -12.634 -8.264 6.633 1.00 86.38 115 ILE A CA 1
ATOM 902 C C . ILE A 1 115 ? -11.265 -7.660 6.313 1.00 86.38 115 ILE A C 1
ATOM 904 O O . ILE A 1 115 ? -11.113 -7.000 5.288 1.00 86.38 115 ILE A O 1
ATOM 908 N N . LEU A 1 116 ? -10.266 -7.900 7.168 1.00 85.88 116 LEU A N 1
ATOM 909 C CA . LEU A 1 116 ? -8.905 -7.414 6.938 1.00 85.88 116 LEU A CA 1
ATOM 910 C C . LEU A 1 116 ? -8.240 -8.137 5.761 1.00 85.88 116 LEU A C 1
ATOM 912 O O . LEU A 1 116 ? -7.649 -7.480 4.908 1.00 85.88 116 LEU A O 1
ATOM 916 N N . ALA A 1 117 ? -8.386 -9.463 5.683 1.00 84.44 117 ALA A N 1
ATOM 917 C CA . ALA A 1 117 ? -7.891 -10.246 4.551 1.00 84.44 117 ALA A CA 1
ATOM 918 C C . ALA A 1 117 ? -8.523 -9.794 3.220 1.00 84.44 117 ALA A C 1
ATOM 920 O O . ALA A 1 117 ? -7.809 -9.551 2.250 1.00 84.44 117 ALA A O 1
ATOM 921 N N . PHE A 1 118 ? -9.844 -9.601 3.195 1.00 87.00 118 PHE A N 1
ATOM 922 C CA . PHE A 1 118 ? -10.577 -9.120 2.026 1.00 87.00 118 PHE A CA 1
ATOM 923 C C . PHE A 1 118 ? -10.161 -7.705 1.631 1.00 87.00 118 PHE A C 1
ATOM 925 O O . PHE A 1 118 ? -9.906 -7.454 0.462 1.00 87.00 118 PHE A O 1
ATOM 932 N N . GLY A 1 119 ? -10.056 -6.778 2.586 1.00 87.75 119 GLY A N 1
ATOM 933 C CA . GLY A 1 119 ? -9.685 -5.401 2.274 1.00 87.75 119 GLY A CA 1
ATOM 934 C C . GLY A 1 119 ? -8.264 -5.266 1.712 1.00 87.75 119 GLY A C 1
ATOM 935 O O . GLY A 1 119 ? -8.034 -4.380 0.898 1.00 87.75 119 GLY A O 1
ATOM 936 N N . ASN A 1 120 ? -7.336 -6.140 2.121 1.00 86.06 120 ASN A N 1
ATOM 937 C CA . ASN A 1 120 ? -5.976 -6.161 1.578 1.00 86.06 120 ASN A CA 1
ATOM 938 C C . ASN A 1 120 ? -5.921 -6.774 0.172 1.00 86.06 120 ASN A C 1
ATOM 940 O O . ASN A 1 120 ? -5.208 -6.243 -0.665 1.00 86.06 120 ASN A O 1
ATOM 944 N N . GLY A 1 121 ? -6.660 -7.860 -0.086 1.00 84.69 121 GLY A N 1
ATOM 945 C CA . GLY A 1 121 ? -6.621 -8.559 -1.379 1.00 84.69 121 GLY A CA 1
ATOM 946 C C . GLY A 1 121 ? -7.606 -8.038 -2.431 1.00 84.69 121 GLY A C 1
ATOM 947 O O . GLY A 1 121 ? -7.490 -8.383 -3.601 1.00 84.69 121 GLY A O 1
ATOM 948 N N . ALA A 1 122 ? -8.596 -7.226 -2.050 1.00 86.81 122 ALA A N 1
ATOM 949 C CA . ALA A 1 122 ? -9.580 -6.694 -2.992 1.00 86.81 122 ALA A CA 1
ATOM 950 C C . ALA A 1 122 ? -8.951 -5.855 -4.123 1.00 86.81 122 ALA A C 1
ATOM 952 O O . ALA A 1 122 ? -9.335 -6.084 -5.269 1.00 86.81 122 ALA A O 1
ATOM 953 N N . PRO A 1 123 ? -7.997 -4.933 -3.867 1.00 83.62 123 PRO A N 1
ATOM 954 C CA . PRO A 1 123 ? -7.317 -4.199 -4.934 1.00 83.62 123 PRO A CA 1
ATOM 955 C C . PRO A 1 123 ? -6.646 -5.125 -5.954 1.00 83.62 123 PRO A C 1
ATOM 957 O O . PRO A 1 123 ? -6.851 -4.929 -7.146 1.00 83.62 123 PRO A O 1
ATOM 96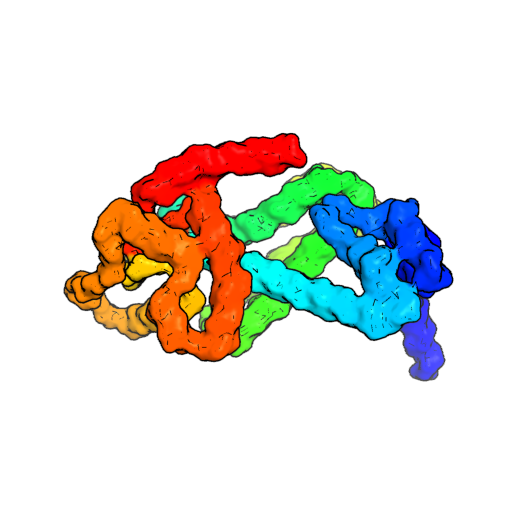0 N N . ASP A 1 124 ? -5.953 -6.169 -5.492 1.00 82.81 124 ASP A N 1
ATOM 961 C CA . ASP A 1 124 ? -5.244 -7.134 -6.348 1.00 82.81 124 ASP A CA 1
ATOM 962 C C . ASP A 1 124 ? -6.213 -7.950 -7.227 1.00 82.81 124 ASP A C 1
ATOM 964 O O . ASP A 1 124 ? -5.942 -8.274 -8.385 1.00 82.81 124 ASP A O 1
ATOM 968 N N . ILE A 1 125 ? -7.401 -8.264 -6.698 1.00 82.25 125 ILE A N 1
ATOM 969 C CA . ILE A 1 125 ? -8.466 -8.910 -7.477 1.00 82.25 125 ILE A CA 1
ATOM 970 C C . ILE A 1 125 ? -8.997 -7.955 -8.554 1.00 82.25 125 ILE A C 1
ATOM 972 O O . ILE A 1 125 ? -9.250 -8.372 -9.679 1.00 82.25 125 ILE A O 1
ATOM 976 N N . PHE A 1 126 ? -9.179 -6.671 -8.240 1.00 83.88 126 PHE A N 1
ATOM 977 C CA . PHE A 1 126 ? -9.659 -5.711 -9.234 1.00 83.88 126 PHE A CA 1
ATOM 978 C C . PHE A 1 126 ? -8.623 -5.421 -10.320 1.00 83.88 126 PHE A C 1
ATOM 980 O O . PHE A 1 126 ? -9.008 -5.312 -11.480 1.00 83.88 126 PHE A O 1
ATOM 987 N N . THR A 1 127 ? -7.334 -5.338 -9.982 1.00 80.81 127 THR A N 1
ATOM 988 C CA . THR A 1 127 ? -6.271 -5.161 -10.982 1.00 80.81 127 THR A CA 1
ATOM 989 C C . THR A 1 127 ? -6.166 -6.379 -11.894 1.00 80.81 127 THR A C 1
ATOM 991 O O . THR A 1 127 ? -6.142 -6.208 -13.107 1.00 80.81 127 THR A O 1
ATOM 994 N N . SER A 1 128 ? -6.225 -7.596 -11.344 1.00 79.81 128 SER A N 1
ATOM 995 C CA . SER A 1 128 ? -6.208 -8.836 -12.141 1.00 79.81 128 SER A CA 1
ATOM 996 C C . SER A 1 128 ? -7.443 -9.056 -13.019 1.00 79.81 128 SER A C 1
ATOM 998 O O . SER A 1 128 ? -7.365 -9.767 -14.013 1.00 79.81 128 SER A O 1
ATOM 1000 N N . LEU A 1 129 ? -8.592 -8.463 -12.678 1.00 80.12 129 LEU A N 1
ATOM 1001 C CA . LEU A 1 129 ? -9.783 -8.494 -13.537 1.00 80.12 129 LEU A CA 1
ATOM 1002 C C . LEU A 1 129 ? -9.686 -7.531 -14.724 1.00 80.12 129 LEU A C 1
ATOM 1004 O O . LEU A 1 129 ? -10.373 -7.732 -15.725 1.00 80.12 129 LEU A O 1
ATOM 1008 N N . VAL A 1 130 ? -8.907 -6.458 -14.578 1.00 80.12 130 VAL A N 1
ATOM 1009 C CA . VAL A 1 130 ? -8.705 -5.446 -15.620 1.00 80.12 130 VAL A CA 1
ATOM 1010 C C . VAL A 1 130 ? -7.499 -5.790 -16.497 1.00 80.12 130 VAL A C 1
ATOM 1012 O O . VAL A 1 130 ? -7.512 -5.439 -17.676 1.00 80.12 130 VAL A O 1
ATOM 1015 N N . SER A 1 131 ? -6.491 -6.494 -15.968 1.00 70.75 131 SER A N 1
ATOM 1016 C CA . SER A 1 131 ? -5.389 -7.005 -16.783 1.00 70.75 131 SER A CA 1
ATOM 1017 C C . SER A 1 131 ? -5.879 -8.094 -17.745 1.00 70.75 131 SER A C 1
ATOM 1019 O O . SER A 1 131 ? -6.763 -8.897 -17.436 1.00 70.75 131 SER A O 1
ATOM 1021 N N . GLY A 1 132 ? -5.364 -8.067 -18.976 1.00 65.81 132 GLY A N 1
ATOM 1022 C CA . GLY A 1 132 ? -5.761 -9.002 -20.026 1.00 65.81 132 GLY A CA 1
ATOM 1023 C C . GLY A 1 132 ? -5.437 -10.455 -19.663 1.00 65.81 132 GLY A C 1
ATOM 1024 O O . GLY A 1 132 ? -4.571 -10.734 -18.836 1.00 65.81 132 GLY A O 1
ATOM 1025 N N . ALA A 1 133 ? -6.111 -11.407 -20.318 1.00 63.81 133 ALA A N 1
ATOM 1026 C CA . ALA A 1 133 ? -5.915 -12.839 -20.065 1.00 63.81 133 ALA A CA 1
ATOM 1027 C C . ALA A 1 133 ? -4.460 -13.311 -20.284 1.00 63.81 133 ALA A C 1
ATOM 1029 O O . ALA A 1 133 ? -4.049 -14.306 -19.683 1.00 63.81 133 ALA A O 1
ATOM 1030 N N . ASP A 1 134 ? -3.688 -12.584 -21.095 1.00 64.06 134 ASP A N 1
ATOM 1031 C CA . ASP A 1 134 ? -2.299 -12.903 -21.435 1.00 64.06 134 ASP A CA 1
ATOM 1032 C C . ASP A 1 134 ? -1.327 -12.715 -20.250 1.00 64.06 134 ASP A C 1
ATOM 1034 O O . ASP A 1 134 ? -0.309 -13.400 -20.174 1.00 64.06 134 ASP A O 1
ATOM 1038 N N . GLU A 1 135 ? -1.677 -11.897 -19.249 1.00 68.50 135 GLU A N 1
ATOM 1039 C CA . GLU A 1 135 ? -0.858 -11.671 -18.043 1.00 68.50 135 GLU A CA 1
ATOM 1040 C C . GLU A 1 135 ? -1.225 -12.596 -16.867 1.00 68.50 135 GLU A C 1
ATOM 1042 O O . GLU A 1 135 ? -0.643 -12.513 -15.780 1.00 68.50 135 GLU A O 1
ATOM 1047 N N . GLY A 1 136 ? -2.180 -13.514 -17.057 1.00 70.25 136 GLY A N 1
ATOM 1048 C CA . GLY A 1 136 ? -2.756 -14.312 -15.969 1.00 70.25 136 GLY A CA 1
ATOM 1049 C C . GLY A 1 136 ? -1.735 -15.142 -15.180 1.00 70.25 136 GLY A C 1
ATOM 1050 O O . GLY A 1 136 ? -1.861 -15.279 -13.962 1.00 70.25 136 GLY A O 1
ATOM 1051 N N . ILE A 1 137 ? -0.692 -15.660 -15.840 1.00 73.12 137 ILE A N 1
ATOM 1052 C CA . ILE A 1 137 ? 0.375 -16.436 -15.182 1.00 73.12 137 ILE A CA 1
ATOM 1053 C C . ILE A 1 137 ? 1.242 -15.535 -14.292 1.00 73.12 137 ILE A C 1
ATOM 1055 O O . ILE A 1 137 ? 1.579 -15.925 -13.173 1.00 73.12 137 ILE A O 1
ATOM 1059 N N . ILE A 1 138 ? 1.577 -14.329 -14.759 1.00 76.31 138 ILE A N 1
ATOM 1060 C CA . ILE A 1 138 ? 2.420 -13.375 -14.027 1.00 76.31 138 ILE A CA 1
ATOM 1061 C C . ILE A 1 138 ? 1.686 -12.930 -12.759 1.00 76.31 138 ILE A C 1
ATOM 1063 O O . ILE A 1 138 ? 2.197 -13.136 -11.653 1.00 76.31 138 ILE A O 1
ATOM 1067 N N . MET A 1 139 ? 0.439 -12.473 -12.912 1.00 74.81 139 MET A N 1
ATOM 1068 C CA . MET A 1 139 ? -0.440 -12.072 -11.804 1.00 74.81 139 MET A CA 1
ATOM 1069 C C . MET A 1 139 ? -0.617 -13.193 -10.774 1.00 74.81 139 MET A C 1
ATOM 1071 O O . MET A 1 139 ? -0.606 -12.976 -9.560 1.00 74.81 139 MET A O 1
ATOM 1075 N N . PHE A 1 140 ? -0.748 -14.432 -11.249 1.00 76.88 140 PHE A N 1
ATOM 1076 C CA . PHE A 1 140 ? -0.872 -15.592 -10.382 1.00 76.88 140 PHE A CA 1
ATOM 1077 C C . PHE A 1 140 ? 0.389 -15.839 -9.537 1.00 76.88 140 PHE A C 1
ATOM 1079 O O . PHE A 1 140 ? 0.303 -16.075 -8.326 1.00 76.88 140 PHE A O 1
ATOM 1086 N N . THR A 1 141 ? 1.569 -15.788 -10.162 1.00 78.88 141 THR A N 1
ATOM 1087 C CA . THR A 1 141 ? 2.841 -15.979 -9.449 1.00 78.88 141 THR A CA 1
ATOM 1088 C C . THR A 1 141 ? 3.114 -14.866 -8.440 1.00 78.88 141 THR A C 1
ATOM 1090 O O . THR A 1 141 ? 3.637 -15.147 -7.358 1.00 78.88 141 THR A O 1
ATOM 1093 N N . GLU A 1 142 ? 2.690 -13.637 -8.739 1.00 83.94 142 GLU A N 1
ATOM 1094 C CA . GLU A 1 142 ? 2.745 -12.504 -7.817 1.00 83.94 142 GLU A CA 1
ATOM 1095 C C . GLU A 1 142 ? 1.888 -12.755 -6.568 1.00 83.94 142 GLU A C 1
ATOM 1097 O O . GLU A 1 142 ? 2.391 -12.657 -5.445 1.00 83.94 142 GLU A O 1
ATOM 1102 N N . LEU A 1 143 ? 0.629 -13.172 -6.746 1.00 81.19 143 LEU A N 1
ATOM 1103 C CA . LEU A 1 143 ? -0.304 -13.426 -5.644 1.00 81.19 143 LEU A CA 1
ATOM 1104 C C . LEU A 1 143 ? 0.210 -14.513 -4.684 1.00 81.19 143 LEU A C 1
ATOM 1106 O O . LEU A 1 143 ? 0.157 -14.358 -3.457 1.00 81.19 143 LEU A O 1
ATOM 1110 N N . ILE A 1 144 ? 0.735 -15.619 -5.225 1.00 82.62 144 ILE A N 1
ATOM 1111 C CA . ILE A 1 144 ? 1.339 -16.678 -4.404 1.00 82.62 144 ILE A CA 1
ATOM 1112 C C . ILE A 1 144 ? 2.599 -16.174 -3.703 1.00 82.62 144 ILE A C 1
ATOM 1114 O O . ILE A 1 144 ? 2.764 -16.420 -2.503 1.00 82.62 144 ILE A O 1
ATOM 1118 N N . GLY A 1 145 ? 3.473 -15.465 -4.421 1.00 86.25 145 GLY A N 1
ATOM 1119 C CA . GLY A 1 145 ? 4.698 -14.895 -3.864 1.00 86.25 145 GLY A CA 1
ATOM 1120 C C . GLY A 1 145 ? 4.411 -13.966 -2.684 1.00 86.25 145 GLY A C 1
ATOM 1121 O O . GLY A 1 145 ? 5.022 -14.112 -1.621 1.00 86.25 145 GLY A O 1
ATOM 1122 N N . ALA A 1 146 ? 3.419 -13.084 -2.826 1.00 85.19 146 ALA A N 1
ATOM 1123 C CA . ALA A 1 146 ? 2.960 -12.191 -1.769 1.00 85.19 146 ALA A CA 1
ATOM 1124 C C . ALA A 1 146 ? 2.448 -12.970 -0.546 1.00 85.19 146 ALA A C 1
ATOM 1126 O O . ALA A 1 146 ? 2.858 -12.691 0.584 1.00 85.19 146 ALA A O 1
ATOM 1127 N N . GLY A 1 147 ? 1.620 -14.000 -0.748 1.00 83.94 147 GLY A N 1
ATOM 1128 C CA . GLY A 1 147 ? 1.113 -14.838 0.344 1.00 83.94 147 GLY A CA 1
ATOM 1129 C C . GLY A 1 147 ? 2.221 -15.563 1.120 1.00 83.94 147 GLY A C 1
ATOM 1130 O O . GLY A 1 147 ? 2.225 -15.570 2.358 1.00 83.94 147 GLY A O 1
ATOM 1131 N N . VAL A 1 148 ? 3.206 -16.124 0.413 1.00 85.25 148 VAL A N 1
ATOM 1132 C CA . VAL A 1 148 ? 4.363 -16.790 1.035 1.00 85.25 148 VAL A CA 1
ATOM 1133 C C . VAL A 1 148 ? 5.239 -15.780 1.779 1.00 85.25 148 VAL A C 1
ATOM 1135 O O . VAL A 1 148 ? 5.662 -16.042 2.905 1.00 85.25 148 VAL A O 1
ATOM 1138 N N . PHE A 1 149 ? 5.469 -14.596 1.208 1.00 88.69 149 PHE A N 1
ATOM 1139 C CA . PHE A 1 149 ? 6.231 -13.532 1.860 1.00 88.69 149 PHE A CA 1
ATOM 1140 C C . PHE A 1 149 ? 5.569 -13.065 3.165 1.00 88.69 149 PHE A C 1
ATOM 1142 O O . PHE A 1 149 ? 6.229 -12.973 4.203 1.00 88.69 149 PHE A O 1
ATOM 1149 N N . VAL A 1 150 ? 4.254 -12.828 3.152 1.00 86.94 150 VAL A N 1
ATOM 1150 C CA . VAL A 1 150 ? 3.496 -12.412 4.342 1.00 86.94 150 VAL A CA 1
ATOM 1151 C C . VAL A 1 150 ? 3.545 -13.488 5.432 1.00 86.94 150 VAL A C 1
ATOM 1153 O O . VAL A 1 150 ? 3.794 -13.187 6.602 1.00 86.94 150 VAL A O 1
ATOM 1156 N N . THR A 1 151 ? 3.342 -14.753 5.068 1.00 82.56 151 THR A N 1
ATOM 1157 C CA . THR A 1 151 ? 3.306 -15.855 6.043 1.00 82.56 151 THR A CA 1
ATOM 1158 C C . THR A 1 151 ? 4.683 -16.208 6.600 1.00 82.56 151 THR A C 1
ATOM 1160 O O . THR A 1 151 ? 4.794 -16.489 7.791 1.00 82.56 151 THR A O 1
ATOM 1163 N N . ALA A 1 152 ? 5.742 -16.163 5.792 1.00 86.75 152 ALA A N 1
ATOM 1164 C CA . ALA A 1 152 ? 7.090 -16.492 6.245 1.00 86.75 152 ALA A CA 1
ATOM 1165 C C . ALA A 1 152 ? 7.784 -15.297 6.916 1.00 86.75 152 ALA A C 1
ATOM 1167 O O . ALA A 1 152 ? 8.218 -15.384 8.066 1.00 86.75 152 ALA A O 1
ATOM 1168 N N . VAL A 1 153 ? 7.882 -14.169 6.207 1.00 89.06 153 VAL A N 1
ATOM 1169 C CA . VAL A 1 153 ? 8.705 -13.026 6.625 1.00 89.06 153 VAL A CA 1
ATOM 1170 C C . VAL A 1 153 ? 7.955 -12.155 7.619 1.00 89.06 153 VAL A C 1
ATOM 1172 O O . VAL A 1 153 ? 8.466 -11.895 8.708 1.00 89.06 153 VAL A O 1
ATOM 1175 N N . ILE A 1 154 ? 6.733 -11.726 7.288 1.00 87.75 154 ILE A N 1
ATOM 1176 C CA . ILE A 1 154 ? 5.988 -10.806 8.157 1.00 87.75 154 ILE A CA 1
ATOM 1177 C C . ILE A 1 154 ? 5.574 -11.524 9.442 1.00 87.75 154 ILE A C 1
ATOM 1179 O O . ILE A 1 154 ? 5.953 -11.073 10.523 1.00 87.75 154 ILE A O 1
ATOM 1183 N N . ALA A 1 155 ? 4.881 -12.664 9.361 1.00 83.38 155 ALA A N 1
ATOM 1184 C CA . ALA A 1 155 ? 4.464 -13.383 10.570 1.00 83.38 155 ALA A CA 1
ATOM 1185 C C . ALA A 1 155 ? 5.666 -13.846 11.416 1.00 83.38 155 ALA A C 1
ATOM 1187 O O . ALA A 1 155 ? 5.636 -13.721 12.643 1.00 83.38 155 ALA A O 1
ATOM 1188 N N . GLY A 1 156 ? 6.751 -14.297 10.771 1.00 84.88 156 GLY A N 1
ATOM 1189 C CA . GLY A 1 156 ? 8.006 -14.636 11.444 1.00 84.88 156 GLY A CA 1
ATOM 1190 C C . GLY A 1 156 ? 8.621 -13.441 12.176 1.00 84.88 156 GLY A C 1
ATOM 1191 O O . GLY A 1 156 ? 8.967 -13.547 13.352 1.00 84.88 156 GLY A O 1
ATOM 1192 N N . SER A 1 157 ? 8.690 -12.274 11.528 1.00 86.62 157 SER A N 1
ATOM 1193 C CA . SER A 1 157 ? 9.208 -11.050 12.152 1.00 86.62 157 SER A CA 1
ATOM 1194 C C . SER A 1 157 ? 8.370 -10.604 13.355 1.00 86.62 157 SER A C 1
ATOM 1196 O O . SER A 1 157 ? 8.932 -10.269 14.397 1.00 86.62 157 SER A O 1
ATOM 1198 N N . VAL A 1 158 ? 7.036 -10.676 13.270 1.00 85.12 158 VAL A N 1
ATOM 1199 C CA . VAL A 1 158 ? 6.137 -10.320 14.380 1.00 85.12 158 VAL A CA 1
ATOM 1200 C C . VAL A 1 158 ? 6.345 -11.262 15.569 1.00 85.12 158 VAL A C 1
ATOM 1202 O O . VAL A 1 158 ? 6.410 -10.794 16.707 1.00 85.12 158 VAL A O 1
ATOM 1205 N N . ALA A 1 159 ? 6.516 -12.564 15.313 1.00 82.06 159 ALA A N 1
ATOM 1206 C CA . ALA A 1 159 ? 6.800 -13.554 16.351 1.00 82.06 159 ALA A CA 1
ATOM 1207 C C . ALA A 1 159 ? 8.135 -13.292 17.076 1.00 82.06 159 ALA A C 1
ATOM 1209 O O . ALA A 1 159 ? 8.230 -13.536 18.280 1.00 82.06 159 ALA A O 1
ATOM 1210 N N . VAL A 1 160 ? 9.143 -12.766 16.369 1.00 85.38 160 VAL A N 1
ATOM 1211 C CA . VAL A 1 160 ? 10.445 -12.389 16.947 1.00 85.38 160 VAL A CA 1
ATOM 1212 C C . VAL A 1 160 ? 10.360 -11.081 17.738 1.00 85.38 160 VAL A C 1
ATOM 1214 O O . VAL A 1 160 ? 10.891 -11.001 18.843 1.00 85.38 160 VAL A O 1
ATOM 1217 N N . VAL A 1 161 ? 9.698 -10.054 17.194 1.00 83.31 161 VAL A N 1
ATOM 1218 C CA . VAL A 1 161 ? 9.648 -8.712 17.802 1.00 83.31 161 VAL A CA 1
ATOM 1219 C C . VAL A 1 161 ? 8.830 -8.701 19.090 1.00 83.31 161 VAL A C 1
ATOM 1221 O O . VAL A 1 161 ? 9.223 -8.059 20.065 1.00 83.31 161 VAL A O 1
ATOM 1224 N N . LYS A 1 162 ? 7.687 -9.392 19.115 1.00 73.31 162 LYS A N 1
ATOM 1225 C CA . LYS A 1 162 ? 6.822 -9.447 20.294 1.00 73.31 162 LYS A CA 1
ATOM 1226 C C . LYS A 1 162 ? 6.390 -10.893 20.523 1.00 73.31 162 LYS A C 1
ATOM 1228 O O . LYS A 1 162 ? 5.464 -11.338 19.857 1.00 73.31 162 LYS A O 1
ATOM 1233 N N . PRO A 1 163 ? 7.000 -11.636 21.462 1.00 70.00 163 PRO A N 1
ATOM 1234 C CA . PRO A 1 163 ? 6.585 -13.007 21.725 1.00 70.00 163 PRO A CA 1
ATOM 1235 C C . PRO A 1 163 ? 5.174 -13.007 22.327 1.00 70.00 163 PRO A C 1
ATOM 1237 O O . PRO A 1 163 ? 4.964 -12.575 23.460 1.00 70.00 163 PRO A O 1
ATOM 1240 N N . PHE A 1 164 ? 4.193 -13.486 21.566 1.00 70.31 164 PHE A N 1
ATOM 1241 C CA . PHE A 1 164 ? 2.825 -13.711 22.029 1.00 70.31 164 PHE A CA 1
ATOM 1242 C C . PHE A 1 164 ? 2.540 -15.213 22.101 1.00 70.31 164 PHE A C 1
ATOM 1244 O O . PHE A 1 164 ? 3.112 -16.016 21.364 1.00 70.31 164 PHE A O 1
ATOM 1251 N N . ARG A 1 165 ? 1.656 -15.624 23.017 1.00 64.94 165 ARG A N 1
ATOM 1252 C CA . ARG A 1 165 ? 1.256 -17.032 23.136 1.00 64.94 165 ARG A CA 1
ATOM 1253 C C . ARG A 1 165 ? 0.342 -17.397 21.971 1.00 64.94 165 ARG A C 1
ATOM 1255 O O . ARG A 1 165 ? -0.834 -17.042 21.974 1.00 64.94 165 ARG A O 1
ATOM 1262 N N . VAL A 1 166 ? 0.884 -18.111 20.992 1.00 69.19 166 VAL A N 1
ATOM 1263 C CA . VAL A 1 166 ? 0.119 -18.617 19.849 1.00 69.19 166 VAL A CA 1
ATOM 1264 C C . VAL A 1 166 ? -0.513 -19.958 20.206 1.00 69.19 166 VAL A C 1
ATOM 1266 O O . VAL A 1 166 ? 0.158 -20.860 20.711 1.00 69.19 166 VAL A O 1
ATOM 1269 N N . LEU A 1 167 ? -1.810 -20.110 19.942 1.00 72.69 167 LEU A N 1
ATOM 1270 C CA . LEU A 1 167 ? -2.482 -21.393 20.105 1.00 72.69 167 LEU A CA 1
ATOM 1271 C C . LEU A 1 167 ? -2.089 -22.295 18.923 1.00 72.69 167 LEU A C 1
ATOM 1273 O O . LEU A 1 167 ? -2.494 -22.054 17.787 1.00 72.69 167 LEU A O 1
ATOM 1277 N N . LEU A 1 168 ? -1.289 -23.331 19.189 1.00 73.88 168 LEU A N 1
ATOM 1278 C CA . LEU A 1 168 ? -0.695 -24.170 18.139 1.00 73.88 168 LEU A CA 1
ATOM 1279 C C . LEU A 1 168 ? -1.744 -24.882 17.269 1.00 73.88 168 LEU A C 1
ATOM 1281 O O . LEU A 1 168 ? -1.532 -25.066 16.078 1.00 73.88 168 LEU A O 1
ATOM 1285 N N . LYS A 1 169 ? -2.887 -25.262 17.856 1.00 75.44 169 LYS A N 1
ATOM 1286 C CA . LYS A 1 169 ? -3.957 -25.995 17.160 1.00 75.44 169 LYS A CA 1
ATOM 1287 C C . LYS A 1 169 ? -4.575 -25.186 15.998 1.00 75.44 169 LYS A C 1
ATOM 1289 O O . LYS A 1 169 ? -4.510 -25.679 14.875 1.00 75.44 169 LYS A O 1
ATOM 1294 N N . PRO A 1 170 ? -5.124 -23.971 16.214 1.00 73.94 170 PRO A N 1
ATOM 1295 C CA . PRO A 1 170 ? -5.581 -23.107 15.123 1.00 73.94 170 PRO A CA 1
ATOM 1296 C C . PRO A 1 170 ? -4.485 -22.788 14.106 1.00 73.94 170 PRO A C 1
ATOM 1298 O O . PRO A 1 170 ? -4.726 -22.891 12.911 1.00 73.94 170 PRO A O 1
ATOM 1301 N N . LEU A 1 171 ? -3.266 -22.485 14.567 1.00 77.25 171 LEU A N 1
ATOM 1302 C CA . LEU A 1 171 ? -2.157 -22.137 13.677 1.00 77.25 171 LEU A CA 1
ATOM 1303 C C . LEU A 1 171 ? -1.791 -23.287 12.728 1.00 77.25 171 LEU A C 1
ATOM 1305 O O . LEU A 1 171 ? -1.684 -23.081 11.523 1.00 77.25 171 LEU A O 1
ATOM 1309 N N . MET A 1 172 ? -1.613 -24.502 13.257 1.00 79.38 172 MET A N 1
ATOM 1310 C CA . MET A 1 172 ? -1.287 -25.676 12.440 1.00 79.38 172 MET A CA 1
ATOM 1311 C C . MET A 1 172 ? -2.407 -26.021 11.464 1.00 79.38 172 MET A C 1
ATOM 1313 O O . MET A 1 172 ? -2.133 -26.436 10.342 1.00 79.38 172 MET A O 1
ATOM 1317 N N . ARG A 1 173 ? -3.662 -25.848 11.882 1.00 79.69 173 ARG A N 1
ATOM 1318 C CA . ARG A 1 173 ? -4.826 -26.047 11.022 1.00 79.69 173 ARG A CA 1
ATOM 1319 C C . ARG A 1 173 ? -4.812 -25.058 9.855 1.00 79.69 173 ARG A C 1
ATOM 1321 O O . ARG A 1 173 ? -4.896 -25.489 8.710 1.00 79.69 173 ARG A O 1
ATOM 1328 N N . ASP A 1 174 ? -4.680 -23.766 10.139 1.00 76.88 174 ASP A N 1
ATOM 1329 C CA . ASP A 1 174 ? -4.724 -22.713 9.122 1.00 76.88 174 ASP A CA 1
ATOM 1330 C C . ASP A 1 174 ? -3.524 -22.828 8.160 1.00 76.88 174 ASP A C 1
ATOM 1332 O O . ASP A 1 174 ? -3.692 -22.730 6.946 1.00 76.88 174 ASP A O 1
ATOM 1336 N N . ALA A 1 175 ? -2.334 -23.164 8.674 1.00 81.31 175 ALA A N 1
ATOM 1337 C CA . ALA A 1 175 ? -1.152 -23.446 7.857 1.00 81.31 175 ALA A CA 1
ATOM 1338 C C . ALA A 1 175 ? -1.315 -24.702 6.982 1.00 81.31 175 ALA A C 1
ATOM 1340 O O . ALA A 1 175 ? -0.937 -24.694 5.813 1.00 81.31 175 ALA A O 1
ATOM 1341 N N . CYS A 1 176 ? -1.902 -25.778 7.517 1.00 83.75 176 CYS A N 1
ATOM 1342 C CA . CYS A 1 176 ? -2.184 -26.992 6.749 1.00 83.75 176 CYS A CA 1
ATOM 1343 C C . CYS A 1 176 ? -3.168 -26.704 5.608 1.00 83.75 176 CYS A C 1
ATOM 1345 O O . CYS A 1 176 ? -2.908 -27.078 4.465 1.00 83.75 176 CYS A O 1
ATOM 1347 N N . PHE A 1 177 ? -4.253 -25.974 5.887 1.00 81.56 177 PHE A N 1
ATOM 1348 C CA . PHE A 1 177 ? -5.202 -25.556 4.854 1.00 81.56 177 PHE A CA 1
ATOM 1349 C C . PHE A 1 177 ? -4.549 -24.680 3.789 1.00 81.56 177 PHE A C 1
ATOM 1351 O O . PHE A 1 177 ? -4.816 -24.876 2.604 1.00 81.56 177 PHE A O 1
ATOM 1358 N N . TYR A 1 178 ? -3.671 -23.760 4.187 1.00 81.81 178 TYR A N 1
ATOM 1359 C CA . TYR A 1 178 ? -2.916 -22.941 3.247 1.00 81.81 178 TYR A CA 1
ATOM 1360 C C . TYR A 1 178 ? -2.034 -23.799 2.326 1.00 81.81 178 TYR A C 1
ATOM 1362 O O . TYR A 1 178 ? -2.116 -23.664 1.109 1.00 81.81 178 TYR A O 1
ATOM 1370 N N . ILE A 1 179 ? -1.274 -24.755 2.874 1.00 83.81 179 ILE A N 1
ATOM 1371 C CA . ILE A 1 179 ? -0.422 -25.661 2.082 1.00 83.81 179 ILE A CA 1
ATOM 1372 C C . ILE A 1 179 ? -1.260 -26.516 1.127 1.00 83.81 179 ILE A C 1
ATOM 1374 O O . ILE A 1 179 ? -0.939 -26.600 -0.055 1.00 83.81 179 ILE A O 1
ATOM 1378 N N . VAL A 1 180 ? -2.355 -27.117 1.605 1.00 85.56 180 VAL A N 1
ATOM 1379 C CA . VAL A 1 180 ? -3.257 -27.922 0.761 1.00 85.56 180 VAL A CA 1
ATOM 1380 C C . VAL A 1 180 ? -3.829 -27.083 -0.381 1.00 85.56 180 VAL A C 1
ATOM 1382 O O . VAL A 1 180 ? -3.882 -27.554 -1.513 1.00 85.56 180 VAL A O 1
ATOM 1385 N N . THR A 1 181 ? -4.205 -25.834 -0.099 1.00 82.06 181 THR A N 1
ATOM 1386 C CA . THR A 1 181 ? -4.701 -24.882 -1.101 1.00 82.06 181 THR A CA 1
ATOM 1387 C C . THR A 1 181 ? -3.641 -24.590 -2.157 1.00 82.06 181 THR A C 1
ATOM 1389 O O . THR A 1 181 ? -3.914 -24.721 -3.345 1.00 82.06 181 THR A O 1
ATOM 1392 N N . VAL A 1 182 ? -2.414 -24.269 -1.743 1.00 81.75 182 VAL A N 1
ATOM 1393 C CA . VAL A 1 182 ? -1.302 -24.002 -2.667 1.00 81.75 182 VAL A CA 1
ATOM 1394 C C . VAL A 1 182 ? -0.982 -25.235 -3.519 1.00 81.75 182 VAL A C 1
ATOM 1396 O O . VAL A 1 182 ? -0.821 -25.114 -4.731 1.00 81.75 182 VAL A O 1
ATOM 1399 N N . CYS A 1 183 ? -0.947 -26.431 -2.925 1.00 84.62 183 CYS A N 1
ATOM 1400 C CA . CYS A 1 183 ? -0.727 -27.677 -3.661 1.00 84.62 183 CYS A CA 1
ATOM 1401 C C . CYS A 1 183 ? -1.851 -27.973 -4.663 1.00 84.62 183 CYS A C 1
ATOM 1403 O O . CYS A 1 183 ? -1.565 -28.393 -5.782 1.00 84.62 183 CYS A O 1
ATOM 1405 N N . TRP A 1 184 ? -3.112 -27.749 -4.280 1.00 84.00 184 TRP A N 1
ATOM 1406 C CA . TRP A 1 184 ? -4.266 -27.924 -5.164 1.00 84.00 184 TRP A CA 1
ATOM 1407 C C . TRP A 1 184 ? -4.199 -26.981 -6.363 1.00 84.00 184 TRP A C 1
ATOM 1409 O O . TRP A 1 184 ? -4.299 -27.417 -7.504 1.00 84.00 184 TRP A O 1
ATOM 1419 N N . ILE A 1 185 ? -3.953 -25.699 -6.112 1.00 80.00 185 ILE A N 1
ATOM 1420 C CA . ILE A 1 185 ? -3.845 -24.694 -7.166 1.00 80.00 185 ILE A CA 1
ATOM 1421 C C . ILE A 1 185 ? -2.654 -25.007 -8.088 1.00 80.00 185 ILE A C 1
ATOM 1423 O O . ILE A 1 185 ? -2.792 -24.970 -9.308 1.00 80.00 185 ILE A O 1
ATOM 1427 N N . SER A 1 186 ? -1.499 -25.388 -7.531 1.00 80.12 186 SER A N 1
ATOM 1428 C CA . SER A 1 186 ? -0.335 -25.802 -8.326 1.00 80.12 186 SER A CA 1
ATOM 1429 C C . SER A 1 186 ? -0.612 -27.041 -9.184 1.00 80.12 186 SER A C 1
ATOM 1431 O O . SER A 1 186 ? -0.008 -27.183 -10.246 1.00 80.12 186 SER A O 1
ATOM 1433 N N . TYR A 1 187 ? -1.490 -27.939 -8.733 1.00 83.06 187 TYR A N 1
ATOM 1434 C CA . TYR A 1 187 ? -1.928 -29.092 -9.514 1.00 83.06 187 TYR A CA 1
ATOM 1435 C C . TYR A 1 187 ? -2.826 -28.674 -10.682 1.00 83.06 187 TYR A C 1
ATOM 1437 O O . TYR A 1 187 ? -2.554 -29.098 -11.803 1.00 83.06 187 TYR A O 1
ATOM 1445 N N . VAL A 1 188 ? -3.824 -27.820 -10.427 1.00 79.75 188 VAL A N 1
ATOM 1446 C CA . VAL A 1 188 ? -4.749 -27.293 -11.447 1.00 79.75 188 VAL A CA 1
ATOM 1447 C C . VAL A 1 188 ? -4.000 -26.517 -12.525 1.00 79.75 188 VAL A C 1
ATOM 1449 O O . VAL A 1 188 ? -4.304 -26.645 -13.688 1.00 79.75 188 VAL A O 1
ATOM 1452 N N . ILE A 1 189 ? -2.961 -25.756 -12.190 1.00 76.75 189 ILE A N 1
ATOM 1453 C CA . ILE A 1 189 ? -2.251 -24.948 -13.201 1.00 76.75 189 ILE A CA 1
ATOM 1454 C C . ILE A 1 189 ? -1.359 -25.790 -14.119 1.00 76.75 189 ILE A C 1
ATOM 1456 O O . ILE A 1 189 ? -0.958 -25.346 -15.194 1.00 76.75 189 ILE A O 1
ATOM 1460 N N . ARG A 1 190 ? -1.035 -27.025 -13.724 1.00 78.31 190 ARG A N 1
ATOM 1461 C CA . ARG A 1 190 ? -0.085 -27.866 -14.459 1.00 78.31 190 ARG A CA 1
ATOM 1462 C C . ARG A 1 190 ? -0.598 -28.296 -15.836 1.00 78.31 190 ARG A C 1
ATOM 1464 O O . ARG A 1 190 ? 0.214 -28.623 -16.696 1.00 78.31 190 ARG A O 1
ATOM 1471 N N . ASP A 1 191 ? -1.908 -28.355 -16.030 1.00 77.00 191 ASP A N 1
ATOM 1472 C CA . ASP A 1 191 ? -2.520 -28.707 -17.315 1.00 77.00 191 ASP A CA 1
ATOM 1473 C C . ASP A 1 191 ? -2.594 -27.523 -18.297 1.00 77.00 191 ASP A C 1
ATOM 1475 O O . ASP A 1 191 ? -2.844 -27.734 -19.484 1.00 77.00 191 ASP A O 1
ATOM 1479 N N . GLY A 1 192 ? -2.302 -26.300 -17.834 1.00 71.25 192 GLY A N 1
ATOM 1480 C CA . GLY A 1 192 ? -2.328 -25.081 -18.639 1.00 71.25 192 GLY A CA 1
ATOM 1481 C C . GLY A 1 192 ? -3.733 -24.622 -19.038 1.00 71.25 192 GLY A C 1
ATOM 1482 O O . GLY A 1 192 ? -3.853 -23.670 -19.809 1.00 71.25 192 GLY A O 1
ATOM 1483 N N . THR A 1 193 ? -4.796 -25.259 -18.537 1.00 73.94 193 THR A N 1
ATOM 1484 C CA . THR A 1 193 ? -6.183 -24.934 -18.887 1.00 73.94 193 THR A CA 1
ATOM 1485 C C . THR A 1 193 ? -7.048 -24.866 -17.640 1.00 73.94 193 THR A C 1
ATOM 1487 O O . THR A 1 193 ? -7.396 -25.887 -17.069 1.00 73.94 193 THR A O 1
ATOM 1490 N N . ILE A 1 194 ? -7.467 -23.659 -17.255 1.00 73.56 194 ILE A N 1
ATOM 1491 C CA . ILE A 1 194 ? -8.310 -23.459 -16.070 1.00 73.56 194 ILE A CA 1
ATOM 1492 C C . ILE A 1 194 ? -9.780 -23.621 -16.462 1.00 73.56 194 ILE A C 1
ATOM 1494 O O . ILE A 1 194 ? -10.355 -22.781 -17.162 1.00 73.56 194 ILE A O 1
ATOM 1498 N N . HIS A 1 195 ? -10.430 -24.675 -15.982 1.00 78.94 195 HIS A N 1
ATOM 1499 C CA . HIS A 1 195 ? -11.868 -24.839 -16.128 1.00 78.94 195 HIS A CA 1
ATOM 1500 C C . HIS A 1 195 ? -12.641 -24.112 -15.019 1.00 78.94 195 HIS A C 1
ATOM 1502 O O . HIS A 1 195 ? -12.249 -24.078 -13.853 1.00 78.94 195 HIS A O 1
ATOM 1508 N N . LEU A 1 196 ? -13.831 -23.593 -15.346 1.00 78.56 196 LEU A N 1
ATOM 1509 C CA . LEU A 1 196 ? -14.686 -22.898 -14.370 1.00 78.56 196 LEU A CA 1
ATOM 1510 C C . LEU A 1 196 ? -15.039 -23.786 -13.164 1.00 78.56 196 LEU A C 1
ATOM 1512 O O . LEU A 1 196 ? -15.175 -23.294 -12.048 1.00 78.56 196 LEU A O 1
ATOM 1516 N N . TRP A 1 197 ? -15.171 -25.100 -13.365 1.00 79.38 197 TRP A N 1
ATOM 1517 C CA . TRP A 1 197 ? -15.458 -26.031 -12.275 1.00 79.38 197 TRP A CA 1
ATOM 1518 C C . TRP A 1 197 ? -14.264 -26.219 -11.330 1.00 79.38 197 TRP A C 1
ATOM 1520 O O . TRP A 1 197 ? -14.491 -26.491 -10.157 1.00 79.38 197 TRP A O 1
ATOM 1530 N N . GLU A 1 198 ? -13.026 -26.026 -11.793 1.00 77.31 198 GLU A N 1
ATOM 1531 C CA . GLU A 1 198 ? -11.813 -26.051 -10.962 1.00 77.31 198 GLU A CA 1
ATOM 1532 C C . GLU A 1 198 ? -11.702 -24.763 -10.151 1.00 77.31 198 GLU A C 1
ATOM 1534 O O . GLU A 1 198 ? -11.430 -24.815 -8.954 1.00 77.31 198 GLU A O 1
ATOM 1539 N N . ALA A 1 199 ? -12.035 -23.621 -10.759 1.00 70.75 199 ALA A N 1
ATOM 1540 C CA . ALA A 1 199 ? -12.135 -22.338 -10.063 1.00 70.75 199 ALA A CA 1
ATOM 1541 C C . ALA A 1 199 ? -13.257 -22.328 -9.004 1.00 70.75 199 ALA A C 1
ATOM 1543 O O . ALA A 1 199 ? -13.112 -21.746 -7.931 1.00 70.75 199 ALA A O 1
ATOM 1544 N N . VAL A 1 200 ? -14.377 -23.002 -9.285 1.00 71.69 200 VAL A N 1
ATOM 1545 C CA . VAL A 1 200 ? -15.511 -23.156 -8.358 1.00 71.69 200 VAL A CA 1
ATOM 1546 C C . VAL A 1 200 ? -15.309 -24.335 -7.400 1.00 71.69 200 VAL A C 1
ATOM 1548 O O . VAL A 1 200 ? -16.045 -24.445 -6.414 1.00 71.69 200 VAL A O 1
ATOM 1551 N N . SER A 1 201 ? -14.319 -25.207 -7.645 1.00 69.50 201 SER A N 1
ATOM 1552 C CA . SER A 1 201 ? -14.043 -26.367 -6.799 1.00 69.50 201 SER A CA 1
ATOM 1553 C C . SER A 1 201 ? -13.703 -25.880 -5.395 1.00 69.50 201 SER A C 1
ATOM 1555 O O . SER A 1 201 ? -12.637 -25.351 -5.086 1.00 69.50 201 SER A O 1
ATOM 1557 N N . ARG A 1 202 ? -14.698 -25.983 -4.520 1.00 55.59 202 ARG A N 1
ATOM 1558 C CA . ARG A 1 202 ? -14.581 -25.547 -3.143 1.00 55.59 202 ARG A CA 1
ATOM 1559 C C . ARG A 1 202 ? -13.620 -26.514 -2.475 1.00 55.59 202 ARG A C 1
ATOM 1561 O O . ARG A 1 202 ? -13.994 -27.659 -2.225 1.00 55.59 202 ARG A O 1
ATOM 1568 N N . ILE A 1 203 ? -12.408 -26.054 -2.160 1.00 60.12 203 ILE A N 1
ATOM 1569 C CA . ILE A 1 203 ? -11.547 -26.749 -1.198 1.00 60.12 203 ILE A CA 1
ATOM 1570 C C . ILE A 1 203 ? -12.442 -27.031 0.009 1.00 60.12 203 ILE A C 1
ATOM 1572 O O . ILE A 1 203 ? -13.091 -26.089 0.485 1.00 60.12 203 ILE A O 1
ATOM 1576 N N . PRO A 1 204 ? -12.586 -28.296 0.447 1.00 50.06 204 PRO A N 1
ATOM 1577 C CA . PRO A 1 204 ? -13.512 -28.664 1.503 1.00 50.06 204 PRO A CA 1
ATOM 1578 C C . PRO A 1 204 ? -13.083 -27.960 2.788 1.00 50.06 204 PRO A C 1
ATOM 1580 O O . PRO A 1 204 ? -12.261 -28.442 3.562 1.00 50.06 204 PRO A O 1
ATOM 1583 N N . SER A 1 205 ? -13.626 -26.763 2.984 1.00 55.69 205 SER A N 1
ATOM 1584 C CA . SER A 1 205 ? -13.484 -26.002 4.204 1.00 55.69 205 SER A CA 1
ATOM 1585 C C . SER A 1 205 ? -14.297 -26.776 5.223 1.00 55.69 205 SER A C 1
ATOM 1587 O O . SER A 1 205 ? -15.529 -26.785 5.165 1.00 55.69 205 SER A O 1
ATOM 1589 N N . VAL A 1 206 ? -13.604 -27.532 6.075 1.00 48.19 206 VAL A N 1
ATOM 1590 C CA . VAL A 1 206 ? -14.226 -28.210 7.208 1.00 48.19 206 VAL A CA 1
ATOM 1591 C C . VAL A 1 206 ? -14.947 -27.115 7.996 1.00 48.19 206 VAL A C 1
ATOM 1593 O O . VAL A 1 206 ? -14.271 -26.191 8.454 1.00 48.19 206 VAL A O 1
ATOM 1596 N N . PRO A 1 207 ? -16.288 -27.145 8.118 1.00 52.91 207 PRO A N 1
ATOM 1597 C CA . PRO A 1 207 ? -16.989 -26.175 8.939 1.00 52.91 207 PRO A CA 1
ATOM 1598 C C . PRO A 1 207 ? -16.505 -26.382 10.367 1.00 52.91 207 PRO A C 1
ATOM 1600 O O . PRO A 1 207 ? -16.828 -27.383 11.003 1.00 52.91 207 PRO A O 1
ATOM 1603 N N . ASP A 1 208 ? -15.659 -25.473 10.835 1.00 57.31 208 ASP A N 1
ATOM 1604 C CA . ASP A 1 208 ? -15.079 -25.598 12.154 1.00 57.31 208 ASP A CA 1
ATOM 1605 C C . ASP A 1 208 ? -16.133 -25.200 13.199 1.00 57.31 208 ASP A C 1
ATOM 1607 O O . ASP A 1 208 ? -16.538 -24.027 13.252 1.00 57.31 208 ASP A O 1
ATOM 1611 N N . PRO A 1 209 ? -16.598 -26.141 14.043 1.00 59.66 209 PRO A N 1
ATOM 1612 C CA . PRO A 1 209 ? -17.497 -25.808 15.134 1.00 59.66 209 PRO A CA 1
ATOM 1613 C C . PRO A 1 209 ? -16.859 -24.808 16.101 1.00 59.66 209 PRO A C 1
ATOM 1615 O O . PRO A 1 209 ? -17.610 -24.106 16.770 1.00 59.66 209 PRO A O 1
ATOM 1618 N N . ASP A 1 210 ? -15.529 -24.684 16.162 1.00 58.81 210 ASP A N 1
ATOM 1619 C CA . ASP A 1 210 ? -14.861 -23.722 17.040 1.00 58.81 210 ASP A CA 1
ATOM 1620 C C . ASP A 1 210 ? -14.973 -22.283 16.526 1.00 58.81 210 ASP A C 1
ATOM 1622 O O . ASP A 1 210 ? -15.135 -21.381 17.347 1.00 58.81 210 ASP A O 1
ATOM 1626 N N . ILE A 1 211 ? -14.989 -22.046 15.205 1.00 62.81 211 ILE A N 1
ATOM 1627 C CA . ILE A 1 211 ? -15.257 -20.715 14.619 1.00 62.81 211 ILE A CA 1
ATOM 1628 C C . ILE A 1 211 ? -16.703 -20.308 14.895 1.00 62.81 211 ILE A C 1
ATOM 1630 O O . ILE A 1 211 ? -16.959 -19.203 15.369 1.00 62.81 211 ILE A O 1
ATOM 1634 N N . LEU A 1 212 ? -17.658 -21.212 14.655 1.00 63.59 212 LEU A N 1
ATOM 1635 C CA . LEU A 1 212 ? -19.066 -20.933 14.930 1.00 63.59 212 LEU A CA 1
ATOM 1636 C C . LEU A 1 212 ? -19.317 -20.774 16.436 1.00 63.59 212 LEU A C 1
ATOM 1638 O O . LEU A 1 212 ? -20.051 -19.878 16.835 1.00 63.59 212 LEU A O 1
ATOM 1642 N N . ARG A 1 213 ? -18.678 -21.582 17.291 1.00 62.62 213 ARG A N 1
ATOM 1643 C CA . ARG A 1 213 ? -18.770 -21.448 18.753 1.00 62.62 213 ARG A CA 1
ATOM 1644 C C . ARG A 1 213 ? -18.112 -20.176 19.263 1.00 62.62 213 ARG A C 1
ATOM 1646 O O . ARG A 1 213 ? -18.698 -19.544 20.129 1.00 62.62 213 ARG A O 1
ATOM 1653 N N . THR A 1 214 ? -16.951 -19.766 18.749 1.00 61.16 214 THR A N 1
ATOM 1654 C CA . THR A 1 214 ? -16.348 -18.472 19.127 1.00 61.16 214 THR A CA 1
ATOM 1655 C C . THR A 1 214 ? -17.142 -17.292 18.589 1.00 61.16 214 THR A C 1
ATOM 1657 O O . THR A 1 214 ? -17.221 -16.270 19.267 1.00 61.16 214 THR A O 1
ATOM 1660 N N . TYR A 1 215 ? -17.762 -17.417 17.414 1.00 61.12 215 TYR A N 1
ATOM 1661 C CA . TYR A 1 215 ? -18.698 -16.420 16.904 1.00 61.12 215 TYR A CA 1
ATOM 1662 C C . TYR A 1 215 ? -19.935 -16.312 17.805 1.00 61.12 215 TYR A C 1
ATOM 1664 O O . TYR A 1 215 ? -20.269 -15.220 18.251 1.00 61.12 215 TYR A O 1
ATOM 1672 N N . LEU A 1 216 ? -20.577 -17.437 18.135 1.00 62.62 216 LEU A N 1
ATOM 1673 C CA . LEU A 1 216 ? -21.763 -17.476 18.996 1.00 62.62 216 LEU A CA 1
ATOM 1674 C C . LEU A 1 216 ? -21.448 -17.032 20.434 1.00 62.62 216 LEU A C 1
ATOM 1676 O O . LEU A 1 216 ? -22.180 -16.221 20.984 1.00 62.62 216 LEU A O 1
ATOM 1680 N N . ALA A 1 217 ? -20.325 -17.464 21.011 1.00 62.59 217 ALA A N 1
ATOM 1681 C CA . ALA A 1 217 ? -19.896 -17.045 22.345 1.00 62.59 217 ALA A CA 1
ATOM 1682 C C . ALA A 1 217 ? -19.601 -15.537 22.421 1.00 62.59 217 ALA A C 1
ATOM 1684 O O . ALA A 1 217 ? -19.922 -14.899 23.420 1.00 62.59 217 ALA A O 1
ATOM 1685 N N . ASN A 1 218 ? -19.028 -14.944 21.365 1.00 58.78 218 ASN A N 1
ATOM 1686 C CA . ASN A 1 218 ? -18.781 -13.498 21.313 1.00 58.78 218 ASN A CA 1
ATOM 1687 C C . ASN A 1 218 ? -20.019 -12.681 20.927 1.00 58.78 218 ASN A C 1
ATOM 1689 O O . ASN A 1 218 ? -20.121 -11.524 21.329 1.00 58.78 218 ASN A O 1
ATOM 1693 N N . LYS A 1 219 ? -20.979 -13.264 20.197 1.00 59.88 219 LYS A N 1
ATOM 1694 C CA . LYS A 1 219 ? -22.273 -12.626 19.908 1.00 59.88 219 LYS A CA 1
ATOM 1695 C C . LYS A 1 219 ? -23.015 -12.255 21.196 1.00 59.88 219 LYS A C 1
ATOM 1697 O O . LYS A 1 219 ? -23.683 -11.219 21.223 1.00 59.88 219 LYS A O 1
ATOM 1702 N N . ASP A 1 220 ? -22.848 -13.072 22.236 1.00 51.75 220 ASP A N 1
ATOM 1703 C CA . ASP A 1 220 ? -23.489 -12.905 23.541 1.00 51.75 220 ASP A CA 1
ATOM 1704 C C . ASP A 1 220 ? -22.615 -12.125 24.550 1.00 51.75 220 ASP A C 1
ATOM 1706 O O . ASP A 1 220 ? -23.140 -11.532 25.489 1.00 51.75 220 ASP A O 1
ATOM 1710 N N . ALA A 1 221 ? -21.295 -12.047 24.334 1.00 52.25 221 ALA A N 1
ATOM 1711 C CA . ALA A 1 221 ? -20.320 -11.410 25.230 1.00 52.25 221 ALA A CA 1
ATOM 1712 C C . ALA A 1 221 ? -19.821 -10.034 24.740 1.00 52.25 221 ALA A C 1
ATOM 1714 O O . ALA A 1 221 ? -18.647 -9.701 24.907 1.00 52.25 221 ALA A O 1
ATOM 1715 N N . ALA A 1 222 ? -20.693 -9.221 24.136 1.00 46.53 222 ALA A N 1
ATOM 1716 C CA . ALA A 1 222 ? -20.360 -7.897 23.599 1.00 46.53 222 ALA A CA 1
ATOM 1717 C C . ALA A 1 222 ? -20.088 -6.835 24.691 1.00 46.53 222 ALA A C 1
ATOM 1719 O O . ALA A 1 222 ? -20.684 -5.759 24.696 1.00 46.53 222 ALA A O 1
ATOM 1720 N N . THR A 1 223 ? -19.165 -7.107 25.610 1.00 43.78 223 THR A N 1
ATOM 1721 C CA . THR A 1 223 ? -18.531 -6.080 26.434 1.00 43.78 223 THR A CA 1
ATOM 1722 C C . THR A 1 223 ? -17.281 -5.640 25.687 1.00 43.78 223 THR A C 1
ATOM 1724 O O . THR A 1 223 ? -16.213 -6.234 25.824 1.00 43.78 223 THR A O 1
ATOM 1727 N N . ILE A 1 224 ? -17.424 -4.620 24.836 1.00 47.72 224 ILE A N 1
ATOM 1728 C CA . ILE A 1 224 ? -16.272 -3.945 24.229 1.00 47.72 224 ILE A CA 1
ATOM 1729 C C . ILE A 1 224 ? -15.385 -3.495 25.400 1.00 47.72 224 ILE A C 1
ATOM 1731 O O . ILE A 1 224 ? -15.889 -2.777 26.271 1.00 47.72 224 ILE A O 1
ATOM 1735 N N . PRO A 1 225 ? -14.111 -3.922 25.489 1.00 46.91 225 PRO A N 1
ATOM 1736 C CA . PRO A 1 225 ? -13.230 -3.421 26.533 1.00 46.91 225 PRO A CA 1
ATOM 1737 C C . PRO A 1 225 ? -13.206 -1.892 26.442 1.00 46.91 225 PRO A C 1
ATOM 1739 O O . PRO A 1 225 ? -13.094 -1.346 25.347 1.00 46.91 225 PRO A O 1
ATOM 1742 N N . MET A 1 226 ? -13.364 -1.194 27.568 1.00 43.88 226 MET A N 1
ATOM 1743 C CA . MET A 1 226 ? -13.260 0.268 27.617 1.00 43.88 226 MET A CA 1
ATOM 1744 C C . MET A 1 226 ? -11.850 0.667 27.160 1.00 43.88 226 MET A C 1
ATOM 1746 O O . MET A 1 226 ? -10.885 0.536 27.909 1.00 43.88 226 MET A O 1
ATOM 1750 N N . ILE A 1 227 ? -11.720 1.096 25.904 1.00 52.81 227 ILE A N 1
ATOM 1751 C CA . ILE A 1 227 ? -10.466 1.614 25.354 1.00 52.81 227 ILE A CA 1
ATOM 1752 C C . ILE A 1 227 ? -10.349 3.079 25.804 1.00 52.81 227 ILE A C 1
ATOM 1754 O O . ILE A 1 227 ? -11.325 3.820 25.647 1.00 52.81 227 ILE A O 1
ATOM 1758 N N . PRO A 1 228 ? -9.199 3.526 26.341 1.00 55.19 228 PRO A N 1
ATOM 1759 C CA . PRO A 1 228 ? -9.022 4.916 26.760 1.00 55.19 228 PRO A CA 1
ATOM 1760 C C . PRO A 1 228 ? -9.292 5.893 25.603 1.00 55.19 228 PRO A C 1
ATOM 1762 O O . PRO A 1 228 ? -8.826 5.686 24.476 1.00 55.19 228 PRO A O 1
ATOM 1765 N N . LEU A 1 229 ? -10.063 6.956 25.879 1.00 56.06 229 LEU A N 1
ATOM 1766 C CA . LEU A 1 229 ? -10.382 7.988 24.890 1.00 56.06 229 LEU A CA 1
ATOM 1767 C C . LEU A 1 229 ? -9.154 8.859 24.585 1.00 56.06 229 LEU A C 1
ATOM 1769 O O . LEU A 1 229 ? -8.444 9.307 25.480 1.00 56.06 229 LEU A O 1
ATOM 1773 N N . ARG A 1 230 ? -8.944 9.146 23.298 1.00 65.19 230 ARG A N 1
ATOM 1774 C CA . ARG A 1 230 ? -7.811 9.895 22.749 1.00 65.19 230 ARG A CA 1
ATOM 1775 C C . ARG A 1 230 ? -8.193 11.320 22.329 1.00 65.19 230 ARG A C 1
ATOM 1777 O O . ARG A 1 230 ? -9.286 11.525 21.790 1.00 65.19 230 ARG A O 1
ATOM 1784 N N . PRO A 1 231 ? -7.276 12.295 22.472 1.00 57.59 231 PRO A N 1
ATOM 1785 C CA . PRO A 1 231 ? -7.466 13.659 21.971 1.00 57.59 231 PRO A CA 1
ATOM 1786 C C . PRO A 1 231 ? -7.478 13.760 20.445 1.00 57.59 231 PRO A C 1
ATOM 1788 O O . PRO A 1 231 ? -8.317 14.478 19.902 1.00 57.59 231 PRO A O 1
ATOM 1791 N N . ARG A 1 232 ? -6.595 13.028 19.750 1.00 61.84 232 ARG A N 1
ATOM 1792 C CA . ARG A 1 232 ? -6.483 13.040 18.282 1.00 61.84 232 ARG A CA 1
ATOM 1793 C C . ARG A 1 232 ? -6.708 11.645 17.690 1.00 61.84 232 ARG A C 1
ATOM 1795 O O . ARG A 1 232 ? -6.393 10.633 18.311 1.00 61.84 232 ARG A O 1
ATOM 1802 N N . ALA A 1 233 ? -7.247 11.608 16.471 1.00 59.56 233 ALA A N 1
ATOM 1803 C CA . ALA A 1 233 ? -7.504 10.380 15.720 1.00 59.56 233 ALA A CA 1
ATOM 1804 C C . ALA A 1 233 ? -6.255 9.757 15.057 1.00 59.56 233 ALA A C 1
ATOM 1806 O O . ALA A 1 233 ? -6.276 8.565 14.758 1.00 59.56 233 ALA A O 1
ATOM 1807 N N . VAL A 1 234 ? -5.188 10.534 14.840 1.00 66.50 234 VAL A N 1
ATOM 1808 C CA . VAL A 1 234 ? -3.970 10.149 14.105 1.00 66.50 234 VAL A CA 1
ATOM 1809 C C . VAL A 1 234 ? -2.736 10.498 14.944 1.00 66.50 234 VAL A C 1
ATOM 1811 O O . VAL A 1 234 ? -2.674 11.598 15.490 1.00 66.50 234 VAL A O 1
ATOM 1814 N N . GLY A 1 235 ? -1.771 9.577 15.051 1.00 63.72 235 GLY A N 1
ATOM 1815 C CA . GLY A 1 235 ? -0.495 9.786 15.754 1.00 63.72 235 GLY A CA 1
ATOM 1816 C C . GLY A 1 235 ? 0.377 8.524 15.767 1.00 63.72 235 GLY A C 1
ATOM 1817 O O . GLY A 1 235 ? -0.149 7.412 15.800 1.00 63.72 235 GLY A O 1
ATOM 1818 N N . LEU A 1 236 ? 1.705 8.688 15.694 1.00 61.16 236 LEU A N 1
ATOM 1819 C CA . LEU A 1 236 ? 2.656 7.569 15.568 1.00 61.16 236 LEU A CA 1
ATOM 1820 C C . LEU A 1 236 ? 2.955 6.895 16.922 1.00 61.16 236 LEU A C 1
ATOM 1822 O O . LEU A 1 236 ? 3.010 5.672 16.996 1.00 61.16 236 LEU A O 1
ATOM 1826 N N . GLN A 1 237 ? 3.117 7.675 17.998 1.00 55.94 237 GLN A N 1
ATOM 1827 C CA . GLN A 1 237 ? 3.438 7.163 19.343 1.00 55.94 237 GLN A CA 1
ATOM 1828 C C . GLN A 1 237 ? 2.193 6.781 20.153 1.00 55.94 237 GLN A C 1
ATOM 1830 O O . GLN A 1 237 ? 2.203 5.793 20.884 1.00 55.94 237 GLN A O 1
ATOM 1835 N N . THR A 1 238 ? 1.073 7.460 19.910 1.00 56.06 238 THR A N 1
ATOM 1836 C CA . THR A 1 238 ? -0.180 7.287 20.663 1.00 56.06 238 THR A CA 1
ATOM 1837 C C . THR A 1 238 ? -0.805 5.890 20.572 1.00 56.06 238 THR A C 1
ATOM 1839 O O . THR A 1 238 ? -1.698 5.567 21.351 1.00 56.06 238 THR A O 1
ATOM 1842 N N . LYS A 1 239 ? -0.387 5.038 19.626 1.00 58.66 239 LYS A N 1
ATOM 1843 C CA . LYS A 1 239 ? -0.849 3.642 19.522 1.00 58.66 239 LYS A CA 1
ATOM 1844 C C . LYS A 1 239 ? -0.031 2.664 20.359 1.00 58.66 239 LYS A C 1
ATOM 1846 O O . LYS A 1 239 ? -0.611 1.710 20.877 1.00 58.66 239 LYS A O 1
ATOM 1851 N N . MET A 1 240 ? 1.273 2.900 20.518 1.00 58.81 240 MET A N 1
ATOM 1852 C CA . MET A 1 240 ? 2.102 2.101 21.426 1.00 58.81 240 MET A CA 1
ATOM 1853 C C . MET A 1 240 ? 1.622 2.267 22.867 1.00 58.81 240 MET A C 1
ATOM 1855 O O . MET A 1 240 ? 1.441 1.265 23.553 1.00 58.81 240 MET A O 1
ATOM 1859 N N . ASP A 1 241 ? 1.309 3.495 23.281 1.00 55.59 241 ASP A N 1
ATOM 1860 C CA . ASP A 1 241 ? 0.808 3.782 24.631 1.00 55.59 241 ASP A CA 1
ATOM 1861 C C . ASP A 1 241 ? -0.533 3.090 24.903 1.00 55.59 241 ASP A C 1
ATOM 1863 O O . ASP A 1 241 ? -0.758 2.553 25.984 1.00 55.59 241 ASP A O 1
ATOM 1867 N N . VAL A 1 242 ? -1.400 3.005 23.889 1.00 58.59 242 VAL A N 1
ATOM 1868 C CA . VAL A 1 242 ? -2.667 2.264 23.971 1.00 58.59 242 VAL A CA 1
ATOM 1869 C C . VAL A 1 242 ? -2.430 0.758 24.043 1.00 58.59 242 VAL A C 1
ATOM 1871 O O . VAL A 1 242 ? -3.074 0.087 24.842 1.00 58.59 242 VAL A O 1
ATOM 1874 N N . ALA A 1 243 ? -1.509 0.205 23.252 1.00 58.75 243 ALA A N 1
ATOM 1875 C CA . ALA A 1 243 ? -1.177 -1.217 23.328 1.00 58.75 243 ALA A CA 1
ATOM 1876 C C . ALA A 1 243 ? -0.596 -1.592 24.702 1.00 58.75 243 ALA A C 1
ATOM 1878 O O . ALA A 1 243 ? -0.900 -2.662 25.226 1.00 58.75 243 ALA A O 1
ATOM 1879 N N . ILE A 1 244 ? 0.194 -0.698 25.302 1.00 58.16 244 ILE A N 1
ATOM 1880 C CA . ILE A 1 244 ? 0.721 -0.839 26.663 1.00 58.16 244 ILE A CA 1
ATOM 1881 C C . ILE A 1 244 ? -0.415 -0.735 27.692 1.00 58.16 244 ILE A C 1
ATOM 1883 O O . ILE A 1 244 ? -0.516 -1.597 28.565 1.00 58.16 244 ILE A O 1
ATOM 1887 N N . ALA A 1 245 ? -1.310 0.249 27.561 1.00 56.66 245 ALA A N 1
ATOM 1888 C CA . ALA A 1 245 ? -2.455 0.427 28.456 1.00 56.66 245 ALA A CA 1
ATOM 1889 C C . ALA A 1 245 ? -3.433 -0.760 28.399 1.00 56.66 245 ALA A C 1
ATOM 1891 O O . ALA A 1 245 ? -3.894 -1.236 29.432 1.00 56.66 245 ALA A O 1
ATOM 1892 N N . ILE A 1 246 ? -3.712 -1.295 27.206 1.00 58.75 246 ILE A N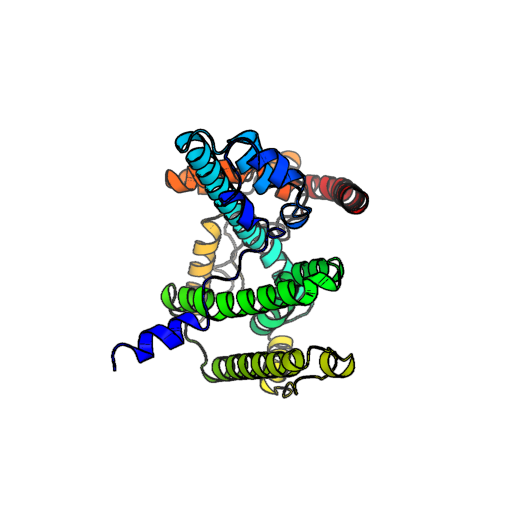 1
ATOM 1893 C CA . ILE A 1 246 ? -4.556 -2.485 27.018 1.00 58.75 246 ILE A CA 1
ATOM 1894 C C . ILE A 1 246 ? -3.914 -3.713 27.665 1.00 58.75 246 ILE A C 1
ATOM 1896 O O . ILE A 1 246 ? -4.613 -4.487 28.316 1.00 58.75 246 ILE A O 1
ATOM 1900 N N . GLU A 1 247 ? -2.599 -3.891 27.526 1.00 60.22 247 GLU A N 1
ATOM 1901 C CA . GLU A 1 247 ? -1.884 -5.001 28.165 1.00 60.22 247 GLU A CA 1
ATOM 1902 C C . GLU A 1 247 ? -1.900 -4.873 29.698 1.00 60.22 247 GLU A C 1
ATOM 1904 O O . GLU A 1 247 ? -2.075 -5.860 30.413 1.00 60.22 247 GLU A O 1
ATOM 1909 N N . GLN A 1 248 ? -1.799 -3.648 30.222 1.00 58.19 248 GLN A N 1
ATOM 1910 C CA . GLN A 1 248 ? -1.957 -3.371 31.652 1.00 58.19 248 GLN A CA 1
ATOM 1911 C C . GLN A 1 248 ? -3.380 -3.666 32.149 1.00 58.19 248 GLN A C 1
ATOM 1913 O O . GLN A 1 248 ? -3.532 -4.277 33.207 1.00 58.19 248 GLN A O 1
ATOM 1918 N N . ILE A 1 249 ? -4.414 -3.300 31.381 1.00 56.25 249 ILE A N 1
ATOM 1919 C CA . ILE A 1 249 ? -5.822 -3.613 31.683 1.00 56.25 249 ILE A CA 1
ATOM 1920 C C . ILE A 1 249 ? -6.057 -5.126 31.640 1.00 56.25 249 ILE A C 1
ATOM 1922 O O . ILE A 1 249 ? -6.731 -5.672 32.506 1.00 56.25 249 ILE A O 1
ATOM 1926 N N . ARG A 1 250 ? -5.474 -5.828 30.663 1.00 54.81 250 ARG A N 1
ATOM 1927 C CA . ARG A 1 250 ? -5.604 -7.285 30.523 1.00 54.81 250 ARG A CA 1
ATOM 1928 C C . ARG A 1 250 ? -4.937 -8.049 31.667 1.00 54.81 250 ARG A C 1
ATOM 1930 O O . ARG A 1 250 ? -5.439 -9.101 32.052 1.00 54.81 250 ARG A O 1
ATOM 1937 N N . ASN A 1 251 ? -3.851 -7.510 32.223 1.00 54.94 251 ASN A N 1
ATOM 1938 C CA . ASN A 1 251 ? -3.157 -8.081 33.379 1.00 54.94 251 ASN A CA 1
ATOM 1939 C C . ASN A 1 251 ? -3.790 -7.711 34.731 1.00 54.94 251 ASN A C 1
ATOM 1941 O O . ASN A 1 251 ? -3.632 -8.461 35.694 1.00 54.94 251 ASN A O 1
ATOM 1945 N N . ARG A 1 252 ? -4.527 -6.598 34.833 1.00 50.69 252 ARG A N 1
ATOM 1946 C CA . ARG A 1 252 ? -5.347 -6.294 36.015 1.00 50.69 252 ARG A CA 1
ATOM 1947 C C . ARG A 1 252 ? -6.734 -6.913 35.863 1.00 50.69 252 ARG A C 1
ATOM 1949 O O . ARG A 1 252 ? -7.659 -6.299 35.343 1.00 50.69 252 ARG A O 1
ATOM 1956 N N . THR A 1 253 ? -6.918 -8.115 36.404 1.00 47.31 253 THR A N 1
ATOM 1957 C CA . THR A 1 253 ? -8.249 -8.547 36.852 1.00 47.31 253 THR A CA 1
ATOM 1958 C C . THR A 1 253 ? -8.832 -7.453 37.750 1.00 47.31 253 THR A C 1
ATOM 1960 O O . THR A 1 253 ? -8.245 -7.141 38.781 1.00 47.31 253 THR A O 1
ATOM 1963 N N . THR A 1 254 ? -9.973 -6.892 37.342 1.00 41.09 254 THR A N 1
ATOM 1964 C CA . THR A 1 254 ? -10.761 -5.824 37.993 1.00 41.09 254 THR A CA 1
ATOM 1965 C C . THR A 1 254 ? -10.171 -4.407 37.935 1.00 41.09 254 THR A C 1
ATOM 1967 O O . THR A 1 254 ? -9.290 -4.036 38.702 1.00 41.09 254 THR A O 1
ATOM 1970 N N . LEU A 1 255 ? -10.739 -3.586 37.048 1.00 36.94 255 LEU A N 1
ATOM 1971 C CA . LEU A 1 255 ? -10.785 -2.132 37.190 1.00 36.94 255 LEU A CA 1
ATOM 1972 C C . LEU A 1 255 ? -12.256 -1.748 37.365 1.00 36.94 255 LEU A C 1
ATOM 1974 O O . LEU A 1 255 ? -13.101 -2.074 36.530 1.00 36.94 255 LEU A O 1
ATOM 1978 N N . THR A 1 256 ? -12.551 -1.135 38.505 1.00 33.50 256 THR A N 1
ATOM 1979 C CA . THR A 1 256 ? -13.834 -0.521 38.839 1.00 33.50 256 THR A CA 1
ATOM 1980 C C . THR A 1 256 ? -14.139 0.617 37.868 1.00 33.50 256 THR A C 1
ATOM 1982 O O . THR A 1 256 ? -13.243 1.315 37.401 1.00 33.50 256 THR A O 1
ATOM 1985 N N . SER A 1 257 ? -15.423 0.816 37.572 1.00 38.44 257 SER A N 1
ATOM 1986 C CA . SER A 1 257 ? -15.964 1.813 36.635 1.00 38.44 257 SER A CA 1
ATOM 1987 C C . SER A 1 257 ? -15.610 3.279 36.942 1.00 38.44 257 SER A C 1
ATOM 1989 O O . SER A 1 257 ? -15.958 4.154 36.155 1.00 38.44 257 SER A O 1
ATOM 1991 N N . GLU A 1 258 ? -14.929 3.549 38.056 1.00 36.53 258 GLU A N 1
ATOM 1992 C CA . GLU A 1 258 ? -14.555 4.888 38.519 1.00 36.53 258 GLU A CA 1
ATOM 1993 C C . GLU A 1 258 ? -13.157 5.340 38.054 1.00 36.53 258 GLU A C 1
ATOM 1995 O O . GLU A 1 258 ? -12.917 6.538 37.992 1.00 36.53 258 GLU A O 1
ATOM 2000 N N . ASP A 1 259 ? -12.266 4.444 37.605 1.00 36.50 259 ASP A N 1
ATOM 2001 C CA . ASP A 1 259 ? -10.897 4.830 37.194 1.00 36.50 259 ASP A CA 1
ATOM 2002 C C . ASP A 1 259 ? -10.785 5.327 35.733 1.00 36.50 259 ASP A C 1
ATOM 2004 O O . ASP A 1 259 ? -9.718 5.741 35.284 1.00 36.50 259 ASP A O 1
ATOM 2008 N N . VAL A 1 260 ? -11.877 5.275 34.961 1.00 42.81 260 VAL A N 1
ATOM 2009 C CA . VAL A 1 260 ? -11.914 5.658 33.529 1.00 42.81 260 VAL A CA 1
ATOM 2010 C C . VAL A 1 260 ? -12.647 6.991 33.308 1.00 42.81 260 VAL A C 1
ATOM 2012 O O . VAL A 1 260 ? -12.575 7.589 32.231 1.00 42.81 260 VAL A O 1
ATOM 2015 N N . ALA A 1 261 ? -13.353 7.487 34.323 1.00 36.53 261 ALA A N 1
ATOM 2016 C CA . ALA A 1 261 ? -14.201 8.665 34.231 1.00 36.53 261 ALA A CA 1
ATOM 2017 C C . ALA A 1 261 ? -13.475 9.906 34.771 1.00 36.53 261 ALA A C 1
ATOM 2019 O O . ALA A 1 261 ? -13.615 10.232 35.936 1.00 36.53 261 ALA A O 1
ATOM 2020 N N . GLU A 1 262 ? -12.718 10.560 33.886 1.00 39.50 262 GLU A N 1
ATOM 2021 C CA . GLU A 1 262 ? -12.180 11.943 33.938 1.00 39.50 262 GLU A CA 1
ATOM 2022 C C . GLU A 1 262 ? -10.690 12.001 33.594 1.00 39.50 262 GLU A C 1
ATOM 2024 O O . GLU A 1 262 ? -9.849 12.496 34.337 1.00 39.50 262 GLU A O 1
ATOM 2029 N N . GLN A 1 263 ? -10.353 11.567 32.382 1.00 41.75 263 GLN A N 1
ATOM 2030 C CA . GLN A 1 263 ? -9.226 12.180 31.694 1.00 41.75 263 GLN A CA 1
ATOM 2031 C C . GLN A 1 263 ? -9.811 13.331 30.874 1.00 41.75 263 GLN A C 1
ATOM 2033 O O . GLN A 1 263 ? -10.443 13.106 29.842 1.00 41.75 263 GLN A O 1
ATOM 2038 N N . GLU A 1 264 ? -9.697 14.561 31.382 1.00 44.12 264 GLU A N 1
ATOM 2039 C CA . GLU A 1 264 ? -10.091 15.780 30.669 1.00 44.12 264 GLU A CA 1
ATOM 2040 C C . GLU A 1 264 ? -9.272 15.876 29.375 1.00 44.12 264 GLU A C 1
ATOM 2042 O O . GLU A 1 264 ? -8.132 16.338 29.335 1.00 44.12 264 GLU A O 1
ATOM 2047 N N . VAL A 1 265 ? -9.829 15.348 28.288 1.00 59.88 265 VAL A N 1
ATOM 2048 C CA . VAL A 1 265 ? -9.143 15.315 27.004 1.00 59.88 265 VAL A CA 1
ATOM 2049 C C . VAL A 1 265 ? -9.093 16.738 26.440 1.00 59.88 265 VAL A C 1
ATOM 2051 O O . VAL A 1 265 ? -10.120 17.314 26.076 1.00 59.88 265 VAL A O 1
ATOM 2054 N N . ASN A 1 266 ? -7.884 17.299 26.359 1.00 66.19 266 ASN A N 1
ATOM 2055 C CA . ASN A 1 266 ? -7.598 18.689 25.993 1.00 66.19 266 ASN A CA 1
ATOM 2056 C C . ASN A 1 266 ? -7.814 18.964 24.484 1.00 66.19 266 ASN A C 1
ATOM 2058 O O . ASN A 1 266 ? -6.872 19.227 23.736 1.00 66.19 266 ASN A O 1
ATOM 2062 N N . ARG A 1 267 ? -9.060 18.848 24.001 1.00 72.62 267 ARG A N 1
ATOM 2063 C CA . ARG A 1 267 ? -9.451 19.173 22.617 1.00 72.62 267 ARG A CA 1
ATOM 2064 C C . ARG A 1 267 ? -9.947 20.623 22.542 1.00 72.62 267 ARG A C 1
ATOM 2066 O O . ARG A 1 267 ? -10.870 20.980 23.283 1.00 72.62 267 ARG A O 1
ATOM 2073 N N . PRO A 1 268 ? -9.396 21.467 21.649 1.00 77.25 268 PRO A N 1
ATOM 2074 C CA . PRO A 1 268 ? -9.827 22.855 21.533 1.00 77.25 268 PRO A CA 1
ATOM 2075 C C . PRO A 1 268 ? -11.299 22.935 21.116 1.00 77.25 268 PRO A C 1
ATOM 2077 O O . PRO A 1 268 ? -11.730 22.259 20.186 1.00 77.25 268 PRO A O 1
ATOM 2080 N N . LYS A 1 269 ? -12.076 23.784 21.799 1.00 77.56 269 LYS A N 1
ATOM 2081 C CA . LYS A 1 269 ? -13.502 23.998 21.514 1.00 77.56 269 LYS A CA 1
ATOM 2082 C C . LYS A 1 269 ? -13.677 25.112 20.474 1.00 77.56 269 LYS A C 1
ATOM 2084 O O . LYS A 1 269 ? -13.100 26.192 20.608 1.00 77.56 269 LYS A O 1
ATOM 2089 N N . GLY A 1 270 ? -14.502 24.863 19.458 1.00 80.81 270 GLY A N 1
ATOM 2090 C CA . GLY A 1 270 ? -14.883 25.846 18.435 1.00 80.81 270 GLY A CA 1
ATOM 2091 C C . GLY A 1 270 ? -14.800 25.284 17.018 1.00 80.81 270 GLY A C 1
ATOM 2092 O O . GLY A 1 270 ? -13.907 24.510 16.714 1.00 80.81 270 GLY A O 1
ATOM 2093 N N . LEU A 1 271 ? -15.713 25.691 16.135 1.00 82.56 271 LEU A N 1
ATOM 2094 C CA . LEU A 1 271 ? -15.946 25.023 14.846 1.00 82.56 271 LEU A CA 1
ATOM 2095 C C . LEU A 1 271 ? -14.708 25.032 13.919 1.00 82.56 271 LEU A C 1
ATOM 2097 O O . LEU A 1 271 ? -14.329 23.996 13.382 1.00 82.56 271 LEU A O 1
ATOM 2101 N N . LEU A 1 272 ? -14.034 26.182 13.796 1.00 83.50 272 LEU A N 1
ATOM 2102 C CA . LEU A 1 272 ? -12.836 26.348 12.957 1.00 83.50 272 LEU A CA 1
ATOM 2103 C C . LEU A 1 272 ? -11.554 25.868 13.662 1.00 83.50 272 LEU A C 1
ATOM 2105 O O . LEU A 1 272 ? -10.643 25.354 13.021 1.00 83.50 272 LEU A O 1
ATOM 2109 N N . LYS A 1 273 ? -11.499 25.976 14.997 1.00 83.25 273 LYS A N 1
ATOM 2110 C CA . LYS A 1 273 ? -10.376 25.459 15.795 1.00 83.25 273 LYS A CA 1
ATOM 2111 C C . LYS A 1 273 ? -10.351 23.932 15.810 1.00 83.25 273 LYS A C 1
ATOM 2113 O O . LYS A 1 273 ? -9.279 23.365 15.669 1.00 83.25 273 LYS A O 1
ATOM 2118 N N . GLU A 1 274 ? -11.514 23.286 15.935 1.00 81.56 274 GLU A N 1
ATOM 2119 C CA . GLU A 1 274 ? -11.666 21.833 15.789 1.00 81.56 274 GLU A CA 1
ATOM 2120 C C . GLU A 1 274 ? -11.217 21.406 14.387 1.00 81.56 274 GLU A C 1
ATOM 2122 O O . GLU A 1 274 ? -10.382 20.520 14.266 1.00 81.56 274 GLU A O 1
ATOM 2127 N N . PHE A 1 275 ? -11.667 22.104 13.338 1.00 83.38 275 PHE A N 1
ATOM 2128 C CA . PHE A 1 275 ? -11.228 21.836 11.966 1.00 83.38 275 PHE A CA 1
ATOM 2129 C C . PHE A 1 275 ? -9.705 21.923 11.786 1.00 83.38 275 PHE A C 1
ATOM 2131 O O . PHE A 1 275 ? -9.094 20.955 11.351 1.00 83.38 275 PHE A O 1
ATOM 2138 N N . LEU A 1 276 ? -9.074 23.044 12.155 1.00 84.31 276 LEU A N 1
ATOM 2139 C CA . LEU A 1 276 ? -7.620 23.209 12.012 1.00 84.31 276 LEU A CA 1
ATOM 2140 C C . LEU A 1 276 ? -6.829 22.219 12.875 1.00 84.31 276 LEU A C 1
ATOM 2142 O O . LEU A 1 276 ? -5.747 21.791 12.484 1.00 84.31 276 LEU A O 1
ATOM 2146 N N . TYR A 1 277 ? -7.355 21.853 14.045 1.00 82.00 277 TYR A N 1
ATOM 2147 C CA . TYR A 1 277 ? -6.723 20.874 14.926 1.00 82.00 277 TYR A CA 1
ATOM 2148 C C . TYR A 1 277 ? -6.762 19.453 14.348 1.00 82.00 277 TYR A C 1
ATOM 2150 O O . TYR A 1 277 ? -5.775 18.723 14.487 1.00 82.00 277 TYR A O 1
ATOM 2158 N N . ASP A 1 278 ? -7.877 19.083 13.708 1.00 78.94 278 ASP A N 1
ATOM 2159 C CA . ASP A 1 278 ? -8.104 17.754 13.131 1.00 78.94 278 ASP A CA 1
ATOM 2160 C C . ASP A 1 278 ? -7.447 17.584 11.749 1.00 78.94 278 ASP A C 1
ATOM 2162 O O . ASP A 1 278 ? -7.028 16.477 11.426 1.00 78.94 278 ASP A O 1
ATOM 2166 N N . VAL A 1 279 ? -7.323 18.663 10.962 1.00 84.38 279 VAL A N 1
ATOM 2167 C CA . VAL A 1 279 ? -6.632 18.685 9.651 1.00 84.38 279 VAL A CA 1
ATOM 2168 C C . VAL A 1 279 ? -5.112 18.773 9.794 1.00 84.38 279 VAL A C 1
ATOM 2170 O O . VAL A 1 279 ? -4.379 18.466 8.857 1.00 84.38 279 VAL A O 1
ATOM 2173 N N . ASN A 1 280 ? -4.608 19.228 10.944 1.00 85.00 280 ASN A N 1
ATOM 2174 C CA . ASN A 1 280 ? -3.172 19.291 11.170 1.00 85.00 280 ASN A CA 1
ATOM 2175 C C . ASN A 1 280 ? -2.605 17.871 11.394 1.00 85.00 280 ASN A C 1
ATOM 2177 O O . ASN A 1 280 ? -2.894 17.258 12.432 1.00 85.00 280 ASN A O 1
ATOM 2181 N N . PRO A 1 281 ? -1.746 17.364 10.486 1.00 81.25 281 PRO A N 1
ATOM 2182 C CA . PRO A 1 281 ? -1.192 16.018 10.593 1.00 81.25 281 PRO A CA 1
ATOM 2183 C C . PRO A 1 281 ? -0.156 15.882 11.717 1.00 81.25 281 PRO A C 1
ATOM 2185 O O . PRO A 1 281 ? 0.101 14.764 12.163 1.00 81.25 281 PRO A O 1
ATOM 2188 N N . ILE A 1 282 ? 0.449 16.988 12.175 1.00 81.00 282 ILE A N 1
ATOM 2189 C CA . ILE A 1 282 ? 1.502 16.979 13.197 1.00 81.00 282 ILE A CA 1
ATOM 2190 C C . ILE A 1 282 ? 0.917 17.409 14.541 1.00 81.00 282 ILE A C 1
ATOM 2192 O O . ILE A 1 282 ? 0.535 18.564 14.744 1.00 81.00 282 ILE A O 1
ATOM 2196 N N . GLY A 1 283 ? 0.889 16.477 15.493 1.00 76.00 283 GLY A N 1
ATOM 2197 C CA . GLY A 1 283 ? 0.513 16.780 16.863 1.00 76.00 283 GLY A CA 1
ATOM 2198 C C . GLY A 1 283 ? 1.593 17.517 17.636 1.00 76.00 283 GLY A C 1
ATOM 2199 O O . GLY A 1 283 ? 2.769 17.193 17.534 1.00 76.00 283 GLY A O 1
ATOM 2200 N N . GLU A 1 284 ? 1.191 18.500 18.443 1.00 73.69 284 GLU A N 1
ATOM 2201 C CA . GLU A 1 284 ? 2.124 19.269 19.273 1.00 73.69 284 GLU A CA 1
ATOM 2202 C C . GLU A 1 284 ? 2.851 18.386 20.302 1.00 73.69 284 GLU A C 1
ATOM 2204 O O . GLU A 1 284 ? 4.054 18.531 20.503 1.00 73.69 284 GLU A O 1
ATOM 2209 N N . GLU A 1 285 ? 2.143 17.436 20.914 1.00 71.25 285 GLU A N 1
ATOM 2210 C CA . GLU A 1 285 ? 2.706 16.479 21.873 1.00 71.25 285 GLU A CA 1
ATOM 2211 C C . GLU A 1 285 ? 3.643 15.466 21.197 1.00 71.25 285 GLU A C 1
ATOM 2213 O O . GLU A 1 285 ? 4.775 15.280 21.647 1.00 71.25 285 GLU A O 1
ATOM 2218 N N . ASP A 1 286 ? 3.220 14.902 20.057 1.00 74.00 286 ASP A N 1
ATOM 2219 C CA . ASP A 1 286 ? 4.051 14.015 19.231 1.00 74.00 286 ASP A CA 1
ATOM 2220 C C . ASP A 1 286 ? 5.337 14.734 18.783 1.00 74.00 286 ASP A C 1
ATOM 2222 O O . ASP A 1 286 ? 6.432 14.178 18.831 1.00 74.00 286 ASP A O 1
ATOM 2226 N N . TRP A 1 287 ? 5.233 16.010 18.398 1.00 82.75 287 TRP A N 1
ATOM 2227 C CA . TRP A 1 287 ? 6.374 16.818 17.976 1.00 82.75 287 TRP A CA 1
ATOM 2228 C C . TRP A 1 287 ? 7.358 17.099 19.114 1.00 82.75 287 TRP A C 1
ATOM 2230 O O . TRP A 1 287 ? 8.572 17.071 18.906 1.00 82.75 287 TRP A O 1
ATOM 2240 N N . ARG A 1 288 ? 6.863 17.382 20.323 1.00 83.06 288 ARG A N 1
ATOM 2241 C CA . ARG A 1 288 ? 7.722 17.655 21.486 1.00 83.06 288 ARG A CA 1
ATOM 2242 C C . ARG A 1 288 ? 8.495 16.410 21.925 1.00 83.06 288 ARG A C 1
ATOM 2244 O O . ARG A 1 288 ? 9.671 16.533 22.258 1.00 83.06 288 ARG A O 1
ATOM 2251 N N . THR A 1 289 ? 7.864 15.240 21.861 1.00 79.69 289 THR A N 1
ATOM 2252 C CA . THR A 1 289 ? 8.436 13.961 22.321 1.00 79.69 289 THR A CA 1
ATOM 2253 C C . THR A 1 289 ? 9.301 13.270 21.255 1.00 79.69 289 THR A C 1
ATOM 2255 O O . THR A 1 289 ? 10.134 12.421 21.573 1.00 79.69 289 THR A O 1
ATOM 2258 N N . ALA A 1 290 ? 9.152 13.639 19.979 1.00 81.00 290 ALA A N 1
ATOM 2259 C CA . ALA A 1 290 ? 9.860 13.007 18.871 1.00 81.00 290 ALA A CA 1
ATOM 2260 C C . ALA A 1 290 ? 11.374 13.308 18.824 1.00 81.00 290 ALA A C 1
ATOM 2262 O O . ALA A 1 290 ? 11.832 14.447 18.985 1.00 81.00 290 ALA A O 1
ATOM 2263 N N . SER A 1 291 ? 12.151 12.274 18.481 1.00 87.44 291 SER A N 1
ATOM 2264 C CA . SER A 1 291 ? 13.568 12.387 18.112 1.00 87.44 291 SER A CA 1
ATOM 2265 C C . SER A 1 291 ? 13.746 13.093 16.760 1.00 87.44 291 SER A C 1
ATOM 2267 O O . SER A 1 291 ? 12.791 13.267 16.003 1.00 87.44 291 SER A O 1
ATOM 2269 N N . CYS A 1 292 ? 14.980 13.488 16.422 1.00 90.25 292 CYS A N 1
ATOM 2270 C CA . CYS A 1 292 ? 15.272 14.182 15.159 1.00 90.25 292 CYS A CA 1
ATOM 2271 C C . CYS A 1 292 ? 14.806 13.386 13.921 1.00 90.25 292 CYS A C 1
ATOM 2273 O O . CYS A 1 292 ? 14.166 13.943 13.031 1.00 90.25 292 CYS A O 1
ATOM 2275 N N . LEU A 1 293 ? 15.035 12.066 13.908 1.00 87.56 293 LEU A N 1
ATOM 2276 C CA . LEU A 1 293 ? 14.600 11.192 12.812 1.00 87.56 293 LEU A CA 1
ATOM 2277 C C . LEU A 1 293 ? 13.073 11.099 12.709 1.00 87.56 293 LEU A C 1
ATOM 2279 O O . LEU A 1 293 ? 12.523 11.175 11.613 1.00 87.56 293 LEU A O 1
ATOM 2283 N N . ILE A 1 294 ? 12.372 10.988 13.841 1.00 84.69 294 ILE A N 1
ATOM 2284 C CA . ILE A 1 294 ? 10.904 10.931 13.848 1.00 84.69 294 ILE A CA 1
ATOM 2285 C C . ILE A 1 294 ? 10.321 12.267 13.377 1.00 84.69 294 ILE A C 1
ATOM 2287 O O . ILE A 1 294 ? 9.381 12.274 12.590 1.00 84.69 294 ILE A O 1
ATOM 2291 N N . LYS A 1 295 ? 10.909 13.401 13.776 1.00 88.06 295 LYS A N 1
ATOM 2292 C CA . LYS A 1 295 ? 10.510 14.732 13.286 1.00 88.06 295 LYS A CA 1
ATOM 2293 C C . LYS A 1 295 ? 10.660 14.858 11.775 1.00 88.06 295 LYS A C 1
ATOM 2295 O O . LYS A 1 295 ? 9.751 15.356 11.118 1.00 88.06 295 LYS A O 1
ATOM 2300 N N . PHE A 1 296 ? 11.771 14.373 11.225 1.00 89.62 296 PHE A N 1
ATOM 2301 C CA . PHE A 1 296 ? 11.989 14.345 9.781 1.00 89.62 296 PHE A CA 1
ATOM 2302 C C . PHE A 1 296 ? 10.916 13.517 9.057 1.00 89.62 296 PHE A C 1
ATOM 2304 O O . PHE A 1 296 ? 10.307 13.999 8.103 1.00 89.62 296 PHE A O 1
ATOM 2311 N N . ILE A 1 297 ? 10.605 12.320 9.569 1.00 86.81 297 ILE A N 1
ATOM 2312 C CA . ILE A 1 297 ? 9.530 11.468 9.038 1.00 86.81 297 ILE A CA 1
ATOM 2313 C C . ILE A 1 297 ? 8.165 12.169 9.123 1.00 86.81 297 ILE A C 1
ATOM 2315 O O . ILE A 1 297 ? 7.399 12.132 8.161 1.00 86.81 297 ILE A O 1
ATOM 2319 N N . LEU A 1 298 ? 7.857 12.831 10.245 1.00 85.88 298 LEU A N 1
ATOM 2320 C CA . LEU A 1 298 ? 6.607 13.576 10.425 1.00 85.88 298 LEU A CA 1
ATOM 2321 C C . LEU A 1 298 ? 6.466 14.708 9.402 1.00 85.88 298 LEU A C 1
ATOM 2323 O O . LEU A 1 298 ? 5.384 14.875 8.844 1.00 85.88 298 LEU A O 1
ATOM 2327 N N . ILE A 1 299 ? 7.546 15.445 9.119 1.00 90.44 299 ILE A N 1
ATOM 2328 C CA . ILE A 1 299 ? 7.544 16.509 8.107 1.00 90.44 299 ILE A CA 1
ATOM 2329 C C . ILE A 1 299 ? 7.288 15.924 6.717 1.00 90.44 299 ILE A C 1
ATOM 2331 O O . ILE A 1 299 ? 6.364 16.366 6.037 1.00 90.44 299 ILE A O 1
ATOM 2335 N N . ILE A 1 300 ? 8.057 14.910 6.311 1.00 89.88 300 ILE A N 1
ATOM 2336 C CA . ILE A 1 300 ? 7.948 14.295 4.978 1.00 89.88 300 ILE A CA 1
ATOM 2337 C C . ILE A 1 300 ? 6.562 13.696 4.735 1.00 89.88 300 ILE A C 1
ATOM 2339 O O . ILE A 1 300 ? 6.011 13.814 3.646 1.00 89.88 300 ILE A O 1
ATOM 2343 N N . ARG A 1 301 ? 5.972 13.083 5.761 1.00 89.31 301 ARG A N 1
ATOM 2344 C CA . ARG A 1 301 ? 4.639 12.479 5.700 1.00 89.31 301 ARG A CA 1
ATOM 2345 C C . ARG A 1 301 ? 3.508 13.517 5.715 1.00 89.31 301 ARG A C 1
ATOM 2347 O O . ARG A 1 301 ? 2.409 13.233 5.232 1.00 89.31 301 ARG A O 1
ATOM 2354 N N . SER A 1 302 ? 3.745 14.693 6.298 1.00 88.81 302 SER A N 1
ATOM 2355 C CA . SER A 1 302 ? 2.707 15.699 6.554 1.00 88.81 302 SER A CA 1
ATOM 2356 C C . SER A 1 302 ? 1.867 16.119 5.337 1.00 88.81 302 SER A C 1
ATOM 2358 O O . SER A 1 302 ? 0.646 16.126 5.496 1.00 88.81 302 SER A O 1
ATOM 2360 N N . PRO A 1 303 ? 2.412 16.406 4.133 1.00 90.88 303 PRO A N 1
ATOM 2361 C CA . PRO A 1 303 ? 1.593 16.878 3.015 1.00 90.88 303 PRO A CA 1
ATOM 2362 C C . PRO A 1 303 ? 0.571 15.832 2.564 1.00 90.88 303 PRO A C 1
ATOM 2364 O O . PRO A 1 303 ? -0.599 16.154 2.367 1.00 90.88 303 PRO A O 1
ATOM 2367 N N . VAL A 1 304 ? 0.985 14.566 2.466 1.00 89.38 304 VAL A N 1
ATOM 2368 C CA . VAL A 1 304 ? 0.088 13.480 2.054 1.00 89.38 304 VAL A CA 1
ATOM 2369 C C . VAL A 1 304 ? -0.940 13.178 3.136 1.00 89.38 304 VAL A C 1
ATOM 2371 O O . VAL A 1 304 ? -2.105 12.960 2.825 1.00 89.38 304 VAL A O 1
ATOM 2374 N N . MET A 1 305 ? -0.553 13.217 4.413 1.00 86.75 305 MET A N 1
ATOM 2375 C CA . MET A 1 305 ? -1.520 13.033 5.496 1.00 86.75 305 MET A CA 1
ATOM 2376 C C . MET A 1 305 ? -2.544 14.154 5.564 1.00 86.75 305 MET A C 1
ATOM 2378 O O . MET A 1 305 ? -3.713 13.858 5.762 1.00 86.75 305 MET A O 1
ATOM 2382 N N . LEU A 1 306 ? -2.141 15.410 5.374 1.00 89.38 306 LEU A N 1
ATOM 2383 C CA . LEU A 1 306 ? -3.080 16.528 5.308 1.00 89.38 306 LEU A CA 1
ATOM 2384 C C . LEU A 1 306 ? -4.093 16.302 4.182 1.00 89.38 306 LEU A C 1
ATOM 2386 O O . LEU A 1 306 ? -5.295 16.448 4.394 1.00 89.38 306 LEU A O 1
ATOM 2390 N N . LEU A 1 307 ? -3.611 15.883 3.009 1.00 88.19 307 LEU A N 1
ATOM 2391 C CA . LEU A 1 307 ? -4.457 15.563 1.867 1.00 88.19 307 LEU A CA 1
ATOM 2392 C C . LEU A 1 307 ? -5.432 14.419 2.198 1.00 88.19 307 LEU A C 1
ATOM 2394 O O . LEU A 1 307 ? -6.641 14.571 2.051 1.00 88.19 307 LEU A O 1
ATOM 2398 N N . LEU A 1 308 ? -4.939 13.309 2.745 1.00 86.31 308 LEU A N 1
ATOM 2399 C CA . LEU A 1 308 ? -5.778 12.180 3.157 1.00 86.31 308 LEU A CA 1
ATOM 2400 C C . LEU A 1 308 ? -6.805 12.567 4.226 1.00 86.31 308 LEU A C 1
ATOM 2402 O O . LEU A 1 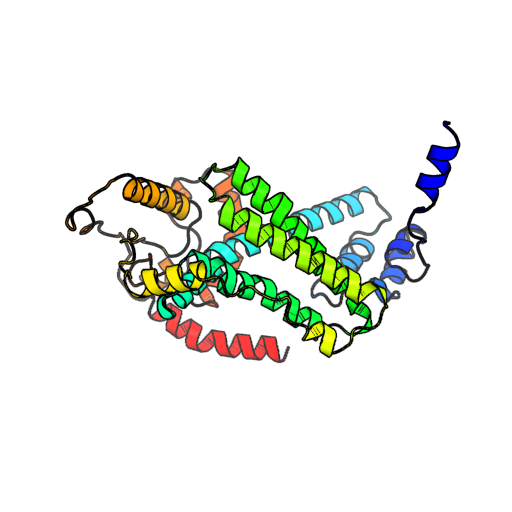308 ? -7.961 12.187 4.109 1.00 86.31 308 LEU A O 1
ATOM 2406 N N . GLN A 1 309 ? -6.431 13.352 5.238 1.00 85.75 309 GLN A N 1
ATOM 2407 C CA . GLN A 1 309 ? -7.362 13.824 6.271 1.00 85.75 309 GLN A CA 1
ATOM 2408 C C . GLN A 1 309 ? -8.447 14.744 5.697 1.00 85.75 309 GLN A C 1
ATOM 2410 O O . GLN A 1 309 ? -9.563 14.785 6.214 1.00 85.75 309 GLN A O 1
ATOM 2415 N N . LEU A 1 310 ? -8.139 15.469 4.620 1.00 85.94 310 LEU A N 1
ATOM 2416 C CA . LEU A 1 310 ? -9.081 16.351 3.946 1.00 85.94 310 LEU A CA 1
ATOM 2417 C C . LEU A 1 310 ? -10.083 15.578 3.071 1.00 85.94 310 LEU A C 1
ATOM 2419 O O . LEU A 1 310 ? -11.261 15.928 3.058 1.00 85.94 310 LEU A O 1
ATOM 2423 N N . PHE A 1 311 ? -9.637 14.532 2.369 1.00 83.62 311 PHE A N 1
ATOM 2424 C CA . PHE A 1 311 ? -10.459 13.785 1.404 1.00 83.62 311 PHE A CA 1
ATOM 2425 C C . PHE A 1 311 ? -11.114 12.519 1.969 1.00 83.62 311 PHE A C 1
ATOM 2427 O O . PHE A 1 311 ? -12.185 12.124 1.501 1.00 83.62 311 PHE A O 1
ATOM 2434 N N . VAL A 1 312 ? -10.487 11.877 2.956 1.00 81.62 312 VAL A N 1
ATOM 2435 C CA . VAL A 1 312 ? -10.932 10.600 3.522 1.00 81.62 312 VAL A CA 1
ATOM 2436 C C . VAL A 1 312 ? -11.597 10.844 4.877 1.00 81.62 312 VAL A C 1
ATOM 2438 O O . VAL A 1 312 ? -10.958 11.380 5.789 1.00 81.62 312 VAL A O 1
ATOM 2441 N N . PRO A 1 313 ? -12.863 10.427 5.056 1.00 75.75 313 PRO A N 1
ATOM 2442 C CA . PRO A 1 313 ? -13.529 10.546 6.342 1.00 75.75 313 PRO A CA 1
ATOM 2443 C C . PRO A 1 313 ? -12.822 9.689 7.393 1.00 75.75 313 PRO A C 1
ATOM 2445 O O . PRO A 1 313 ? -12.655 8.479 7.246 1.00 75.75 313 PRO A O 1
ATOM 2448 N N . LEU A 1 314 ? -12.408 10.333 8.482 1.00 69.19 314 LEU A N 1
ATOM 2449 C CA . LEU A 1 314 ? -11.745 9.678 9.602 1.00 69.19 314 LEU A CA 1
ATOM 2450 C C . LEU A 1 314 ? -12.788 9.067 10.535 1.00 69.19 314 LEU A C 1
ATOM 2452 O O . LEU A 1 314 ? -13.560 9.780 11.178 1.00 69.19 314 LEU A O 1
ATOM 2456 N N . VAL A 1 315 ? -12.764 7.743 10.669 1.00 67.00 315 VAL A N 1
ATOM 2457 C CA . VAL A 1 315 ? -13.553 7.028 11.672 1.00 67.00 315 VAL A CA 1
ATOM 2458 C C . VAL A 1 315 ? -12.602 6.487 12.729 1.00 67.00 315 VAL A C 1
ATOM 2460 O O . VAL A 1 315 ? -11.916 5.493 12.513 1.00 67.00 315 VAL A O 1
ATOM 2463 N N . ASN A 1 316 ? -12.551 7.131 13.897 1.00 66.38 316 ASN A N 1
ATOM 2464 C CA . ASN A 1 316 ? -11.768 6.617 15.016 1.00 66.38 316 ASN A CA 1
ATOM 2465 C C . ASN A 1 316 ? -12.617 6.556 16.287 1.00 66.38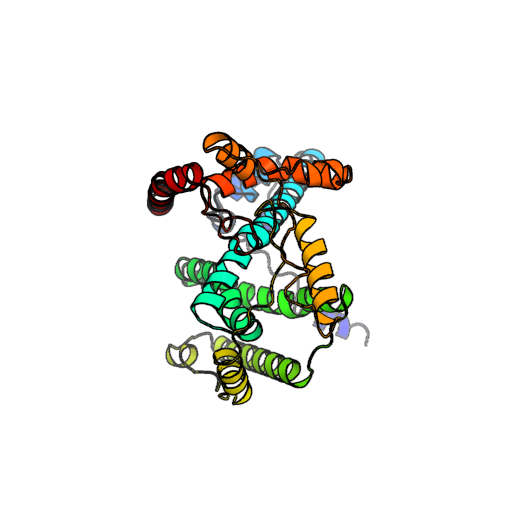 316 ASN A C 1
ATOM 2467 O O . ASN A 1 316 ? -12.817 7.557 16.971 1.00 66.38 316 ASN A O 1
ATOM 2471 N N . VAL A 1 317 ? -13.075 5.351 16.633 1.00 61.47 317 VAL A N 1
ATOM 2472 C CA . VAL A 1 317 ? -13.922 5.087 17.813 1.00 61.47 317 VAL A CA 1
ATOM 2473 C C . VAL A 1 317 ? -13.255 5.426 19.139 1.00 61.47 317 VAL A C 1
ATOM 2475 O O . VAL A 1 317 ? -13.944 5.694 20.116 1.00 61.47 317 VAL A O 1
ATOM 2478 N N . THR A 1 318 ? -11.925 5.451 19.162 1.00 60.47 318 THR A N 1
ATOM 2479 C CA . THR A 1 318 ? -11.154 5.764 20.366 1.00 60.47 318 THR A CA 1
ATOM 2480 C C . THR A 1 318 ? -10.883 7.257 20.513 1.00 60.47 318 THR A C 1
ATOM 2482 O O . THR A 1 318 ? -10.396 7.661 21.554 1.00 60.47 318 THR A O 1
ATOM 2485 N N . ALA A 1 319 ? -11.169 8.095 19.513 1.00 63.84 319 ALA A N 1
ATOM 2486 C CA . ALA A 1 319 ? -10.984 9.541 19.621 1.00 63.84 319 ALA A CA 1
ATOM 2487 C C . ALA A 1 319 ? -12.224 10.226 20.226 1.00 63.84 319 ALA A C 1
ATOM 2489 O O . ALA A 1 319 ? -13.356 9.769 20.049 1.00 63.84 319 ALA A O 1
ATOM 2490 N N . VAL A 1 320 ? -12.045 11.365 20.901 1.00 63.47 320 VAL A N 1
ATOM 2491 C CA . VAL A 1 320 ? -13.162 12.186 21.408 1.00 63.47 320 VAL A CA 1
ATOM 2492 C C . VAL A 1 320 ? -14.104 12.585 20.271 1.00 63.47 320 VAL A C 1
ATOM 2494 O O . VAL A 1 320 ? -13.666 12.935 19.174 1.00 63.47 320 VAL A O 1
ATOM 2497 N N . LYS A 1 321 ? -15.420 12.523 20.522 1.00 63.81 321 LYS A N 1
ATOM 2498 C CA . LYS A 1 321 ? -16.479 12.631 19.496 1.00 63.81 321 LYS A CA 1
ATOM 2499 C C . LYS A 1 321 ? -16.286 11.648 18.324 1.00 63.81 321 LYS A C 1
ATOM 2501 O O . LYS A 1 321 ? -16.742 11.930 17.225 1.00 63.81 321 LYS A O 1
ATOM 2506 N N . ARG A 1 322 ? -15.587 10.524 18.519 1.00 65.12 322 ARG A N 1
ATOM 2507 C CA . ARG A 1 322 ? -15.205 9.564 17.465 1.00 65.12 322 ARG A CA 1
ATOM 2508 C C . ARG A 1 322 ? -14.382 10.177 16.316 1.00 65.12 322 ARG A C 1
ATOM 2510 O O . ARG A 1 322 ? -14.455 9.704 15.187 1.00 65.12 322 ARG A O 1
ATOM 2517 N N . GLY A 1 323 ? -13.651 11.265 16.589 1.00 63.06 323 GLY A N 1
ATOM 2518 C CA . GLY A 1 323 ? -12.926 12.035 15.566 1.00 63.06 323 GLY A CA 1
ATOM 2519 C C . GLY A 1 323 ? -13.814 12.961 14.727 1.00 63.06 323 GLY A C 1
ATOM 2520 O O . GLY A 1 323 ? -13.344 13.574 13.777 1.00 63.06 323 GLY A O 1
ATOM 2521 N N . TRP A 1 324 ? -15.095 13.100 15.076 1.00 69.12 324 TRP A N 1
ATOM 2522 C CA . TRP A 1 324 ? -16.050 13.880 14.297 1.00 69.12 324 TRP A CA 1
ATOM 2523 C C . TRP A 1 324 ? -15.758 15.384 14.388 1.00 69.12 324 TRP A C 1
ATOM 2525 O O . TRP A 1 324 ? -15.576 15.929 15.485 1.00 69.12 324 TRP A O 1
ATOM 2535 N N . SER A 1 325 ? -15.758 16.046 13.229 1.00 77.31 325 SER A N 1
ATOM 2536 C CA . SER A 1 325 ? -15.612 17.492 13.072 1.00 77.31 325 SER A CA 1
ATOM 2537 C C . SER A 1 325 ? -16.633 17.990 12.057 1.00 77.31 325 SER A C 1
ATOM 2539 O O . SER A 1 325 ? -16.650 17.549 10.910 1.00 77.31 325 SER A O 1
ATOM 2541 N N . LYS A 1 326 ? -17.523 18.898 12.480 1.00 81.25 326 LYS A N 1
ATOM 2542 C CA . LYS A 1 326 ? -18.663 19.340 11.655 1.00 81.25 326 LYS A CA 1
ATOM 2543 C C . LYS A 1 326 ? -18.215 19.912 10.311 1.00 81.25 326 LYS A C 1
ATOM 2545 O O . LYS A 1 326 ? -18.757 19.531 9.282 1.00 81.25 326 LYS A O 1
ATOM 2550 N N . LEU A 1 327 ? -17.229 20.812 10.329 1.00 82.81 327 LEU A N 1
ATOM 2551 C CA . LEU A 1 327 ? -16.761 21.488 9.117 1.00 82.81 327 LEU A CA 1
ATOM 2552 C C . LEU A 1 327 ? -16.047 20.528 8.169 1.00 82.81 327 LEU A C 1
ATOM 2554 O O . LEU A 1 327 ? -16.308 20.558 6.972 1.00 82.81 327 LEU A O 1
ATOM 2558 N N . LEU A 1 328 ? -15.185 19.667 8.719 1.00 83.38 328 LEU A N 1
ATOM 2559 C CA . LEU A 1 328 ? -14.433 18.687 7.939 1.00 83.38 328 LEU A CA 1
ATOM 2560 C C . LEU A 1 328 ? -15.378 17.717 7.229 1.00 83.38 328 LEU A C 1
ATOM 2562 O O . LEU A 1 328 ? -15.235 17.475 6.038 1.00 83.38 328 LEU A O 1
ATOM 2566 N N . ASN A 1 329 ? -16.405 17.245 7.933 1.00 84.31 329 ASN A N 1
ATOM 2567 C CA . ASN A 1 329 ? -17.372 16.317 7.361 1.00 84.31 329 ASN A CA 1
ATOM 2568 C C . ASN A 1 329 ? -18.257 16.979 6.301 1.00 84.31 329 ASN A C 1
ATOM 2570 O O . ASN A 1 329 ? -18.539 16.356 5.284 1.00 84.31 329 ASN A O 1
ATOM 2574 N N . CYS A 1 330 ? -18.677 18.236 6.498 1.00 85.12 330 CYS A N 1
ATOM 2575 C CA . CYS A 1 330 ? -19.385 18.983 5.455 1.00 85.12 330 CYS A CA 1
ATOM 2576 C C . CYS A 1 330 ? -18.514 19.166 4.205 1.00 85.12 330 CYS A C 1
ATOM 2578 O O . CYS A 1 330 ? -19.013 19.033 3.093 1.00 85.12 330 CYS A O 1
ATOM 2580 N N . PHE A 1 331 ? -17.219 19.445 4.383 1.00 85.31 331 PHE A N 1
ATOM 2581 C CA . PHE A 1 331 ? -16.271 19.540 3.275 1.00 85.31 331 PHE A CA 1
ATOM 2582 C C . PHE A 1 331 ? -16.146 18.199 2.535 1.00 85.31 331 PHE A C 1
ATOM 2584 O O . PHE A 1 331 ? -16.331 18.146 1.322 1.00 85.31 331 PHE A O 1
ATOM 2591 N N . GLN A 1 332 ? -15.921 17.106 3.264 1.00 87.38 332 GLN A N 1
ATOM 2592 C CA . GLN A 1 332 ? -15.803 15.755 2.705 1.00 87.38 332 GLN A CA 1
ATOM 2593 C C . GLN A 1 332 ? -17.078 15.308 1.979 1.00 87.38 332 GLN A C 1
ATOM 2595 O O . GLN A 1 332 ? -16.997 14.755 0.887 1.00 87.38 332 GLN A O 1
ATOM 2600 N N . LEU A 1 333 ? -18.265 15.615 2.514 1.00 85.31 333 LEU A N 1
ATOM 2601 C CA . LEU A 1 333 ? -19.542 15.289 1.868 1.00 85.31 333 LEU A CA 1
ATOM 2602 C C . LEU A 1 333 ? -19.653 15.895 0.457 1.00 85.31 333 LEU A C 1
ATOM 2604 O O . LEU A 1 333 ? -20.228 15.276 -0.433 1.00 85.31 333 LEU A O 1
ATOM 2608 N N . CYS A 1 334 ? -19.097 17.091 0.250 1.00 84.75 334 CYS A N 1
ATOM 2609 C CA . CYS A 1 334 ? -19.098 17.760 -1.049 1.00 84.75 334 CYS A CA 1
ATOM 2610 C C . CYS A 1 334 ? -17.955 17.293 -1.959 1.00 84.75 334 CYS A C 1
ATOM 2612 O O . CYS A 1 334 ? -18.127 17.227 -3.174 1.00 84.75 334 CYS A O 1
ATOM 2614 N N . VAL A 1 335 ? -16.782 17.009 -1.389 1.00 86.00 335 VAL A N 1
ATOM 2615 C CA . VAL A 1 335 ? -15.538 16.827 -2.150 1.00 86.00 335 VAL A CA 1
ATOM 2616 C C . VAL A 1 335 ? -15.234 15.361 -2.460 1.00 86.00 335 VAL A C 1
ATOM 2618 O O . VAL A 1 335 ? -14.726 15.051 -3.532 1.00 86.00 335 VAL A O 1
ATOM 2621 N N . THR A 1 336 ? -15.562 14.426 -1.572 1.00 82.94 336 THR A N 1
ATOM 2622 C CA . THR A 1 336 ? -15.294 13.001 -1.811 1.00 82.94 336 THR A CA 1
ATOM 2623 C C . THR A 1 336 ? -16.059 12.454 -3.030 1.00 82.94 336 THR A C 1
ATOM 2625 O O . THR A 1 336 ? -15.431 11.778 -3.845 1.00 82.94 336 THR A O 1
ATOM 2628 N N . PRO A 1 337 ? -17.360 12.759 -3.247 1.00 84.00 337 PRO A N 1
ATOM 2629 C CA . PRO A 1 337 ? -18.081 12.278 -4.430 1.00 84.00 337 PRO A CA 1
ATOM 2630 C C . PRO A 1 337 ? -17.556 12.874 -5.740 1.00 84.00 337 PRO A C 1
ATOM 2632 O O . PRO A 1 337 ? -17.487 12.172 -6.745 1.00 84.00 337 PRO A O 1
ATOM 2635 N N . THR A 1 338 ? -17.169 14.154 -5.741 1.00 83.06 338 THR A N 1
ATOM 2636 C CA . THR A 1 338 ? -16.631 14.815 -6.940 1.00 83.06 338 THR A CA 1
ATOM 2637 C C . THR A 1 338 ? -15.257 14.270 -7.306 1.00 83.06 338 THR A C 1
ATOM 2639 O O . THR A 1 338 ? -15.009 13.997 -8.477 1.00 83.06 338 THR A O 1
ATOM 2642 N N . MET A 1 339 ? -14.398 14.021 -6.316 1.00 82.44 339 MET A N 1
ATOM 2643 C CA . MET A 1 339 ? -13.109 13.364 -6.535 1.00 82.44 339 MET A CA 1
ATOM 2644 C C . MET A 1 339 ? -13.265 11.922 -7.015 1.00 82.44 339 MET A C 1
ATOM 2646 O O . MET A 1 339 ? -12.559 11.516 -7.931 1.00 82.44 339 MET A O 1
ATOM 2650 N N . ALA A 1 340 ? -14.201 11.156 -6.448 1.00 79.81 340 ALA A N 1
ATOM 2651 C CA . ALA A 1 340 ? -14.471 9.795 -6.905 1.00 79.81 340 ALA A CA 1
ATOM 2652 C C . ALA A 1 340 ? -14.946 9.773 -8.367 1.00 79.81 340 ALA A C 1
ATOM 2654 O O . ALA A 1 340 ? -14.463 8.968 -9.154 1.00 79.81 340 ALA A O 1
ATOM 2655 N N . LEU A 1 341 ? -15.839 10.690 -8.756 1.00 83.06 341 LEU A N 1
ATOM 2656 C CA . LEU A 1 341 ? -16.282 10.820 -10.148 1.00 83.06 341 LEU A CA 1
ATOM 2657 C C . LEU A 1 341 ? -15.154 11.244 -11.091 1.00 83.06 341 LEU A C 1
ATOM 2659 O O . LEU A 1 341 ? -15.119 10.775 -12.224 1.00 83.06 341 LEU A O 1
ATOM 2663 N N . PHE A 1 342 ? -14.250 12.116 -10.645 1.00 83.38 342 PHE A N 1
ATOM 2664 C CA . PHE A 1 342 ? -13.088 12.513 -11.435 1.00 83.38 342 PHE A CA 1
ATOM 2665 C C . PHE A 1 342 ? -12.122 11.342 -11.641 1.00 83.38 342 PHE A C 1
ATOM 2667 O O . PHE A 1 342 ? -11.689 11.111 -12.759 1.00 83.38 342 PHE A O 1
ATOM 2674 N N . LEU A 1 343 ? -11.840 10.569 -10.589 1.00 76.38 343 LEU A N 1
ATOM 2675 C CA . LEU A 1 343 ? -10.948 9.408 -10.663 1.00 76.38 343 LEU A CA 1
ATOM 2676 C C . LEU A 1 343 ? -11.531 8.246 -11.479 1.00 76.38 343 LEU A C 1
ATOM 2678 O O . LEU A 1 343 ? -10.773 7.485 -12.060 1.00 76.38 343 LEU A O 1
ATOM 2682 N N . LEU A 1 344 ? -12.858 8.091 -11.513 1.00 72.62 344 LEU A N 1
ATOM 2683 C CA . LEU A 1 344 ? -13.521 7.026 -12.277 1.00 72.62 344 LEU A CA 1
ATOM 2684 C C . LEU A 1 344 ? -13.726 7.361 -13.763 1.00 72.62 344 LEU A C 1
ATOM 2686 O O . LEU A 1 344 ? -13.979 6.452 -14.545 1.00 72.62 344 LEU A O 1
ATOM 2690 N N . ASN A 1 345 ? -13.672 8.642 -14.145 1.00 68.62 345 ASN A N 1
ATOM 2691 C CA . ASN A 1 345 ? -13.840 9.099 -15.534 1.00 68.62 345 ASN A CA 1
ATOM 2692 C C . ASN A 1 345 ? -12.548 9.683 -16.137 1.00 68.62 345 ASN A C 1
ATOM 2694 O O . ASN A 1 345 ? -12.609 10.275 -17.217 1.00 68.62 345 ASN A O 1
ATOM 2698 N N . GLY A 1 346 ? -11.437 9.613 -15.401 1.00 51.22 346 GLY A N 1
ATOM 2699 C CA . GLY A 1 346 ? -10.149 10.215 -15.745 1.00 51.22 346 GLY A CA 1
ATOM 2700 C C . GLY A 1 346 ? -9.184 9.248 -16.397 1.00 51.22 346 GLY A C 1
ATOM 2701 O O . GLY A 1 346 ? -9.325 8.029 -16.157 1.00 51.22 346 GLY A O 1
#

Organism: NCBI:txid60889

InterPro domains:
  IPR004837 Sodium/calcium exchanger membrane region [PF01699] (75-200)
  IPR044880 NCX, central ion-binding domain superfamily [G3DSA:1.20.1420.30] (106-204)
  IPR051359 Calcium:cation antiporter [PTHR12266] (16-201)

Radius of gyration: 25.74 Å; chains: 1; bounding box: 56×63×68 Å

Sequence (346 aa):
MSSELSENFLKHGPLPIYEDDCSYVWNIPTKDRCEWVRSTEDCDTGSVLSYTEILFCTFGTENTFVFTVGLMIMIVWLLYMFLILATTADNFFCPSLAVIAGVLRLSDNIAGVTILAFGNGAPDIFTSLVSGADEGIIMFTELIGAGVFVTAVIAGSVAVVKPFRVLLKPLMRDACFYIVTVCWISYVIRDGTIHLWEAVSRIPSVPDPDILRTYLANKDAATIPMIPLRPRAVGLQTKMDVAIAIEQIRNRTTLTSEDVAEQEVNRPKGLLKEFLYDVNPIGEEDWRTASCLIKFILIIRSPVMLLLQLFVPLVNVTAVKRGWSKLLNCFQLCVTPTMALFLLNG

pLDDT: mean 74.5, std 15.15, range [33.5, 94.5]

Secondary structure (DSSP, 8-state):
--SHHHHHTTTT-S----TTSGGGGGGS-TTTHHHHHHH-GGG----SS-HHHIIIIII-SSSHHHHHHHHHHHHHHHHHHHHHHHHHIIIIIHHHHHHHHHHTT--HHHHIIIIIHHHHHHHHHHHHHHS-GGGHHHHHHHHHHHHHHIIIIIHHHHHHHS-----HHHHHHHHHHHHHHHHHHHHHGGGS---HHHHH--------HHHHHHHHHHHH------PPPBS-S--SSHHHHHHHHHHHHHHSS---TTSSS-----PPPSHHHHHHHHH-SS-HHHHHH--HHHHHHHHHHHHHHHHHHHHSPP--TTBGGGG--HHHHHHHHHHHHHHHHHHH--

Foldseek 3Di:
DVVVVVVVVCVCPPDPQDPLALVCLVVDPQVCSLVSLVVRPNQDPVDPDSLSNCLCPVQGPPDVVSSVVSVVVVVVVVVLVVLLVVQCCVQAVVQVLVVVCVVVLHDPVCSCVPVVVCVVCVVLVVVLVVDDPVCNVVSVVVVVVVVCCCVCPVVVVVCVVDPDDDDVVVVVVVVVLVVVVVVLVVVCCVVVDHDPCSVVVPPPPPPDVVSVVVSVVSSVVPPPPPQQAAAASHDDVVVVVSVVVVVVVVPDPDDDPPVRPDPPRPHDDDQVSLVVQHLFQDDPVRCVPDDPVVNVSSVSNGVVSSVCSQQRDGQAPRYVVRSDHPVSVVSNVVRNVVVVVVVVVD